Protein AF-A0A9X0CA60-F1 (afdb_monomer_lite)

Secondary structure (DSSP, 8-state):
-HHHHHHHHHHHHHHHHHHHHHHHHHHHHS-HHHHHHHHHHS-TT--EEHHHHHHHTT--HHHHHHHHHHHHHTTSEEEETTTTEEEE-HHHHHT-TTSTT-THHHHHHIIIIIHHHHTTHHHHTSTT--S-HHHHHTT-SS-HHHHHHHTT-HHHHHHHHHHHHHHHHHHHHHHS-GGGGTTSEEEEES-TTTHHHHHHHHH-TT-EEEEEE-HHHHHHHHHHHHSTT-TTGGGTTTS-GGGEEE-TTGGGHHHHHHHHS-S-TT--EEEEE--S--TTHHHHHHHHHS--PPPHHHHHHHHHHTTEEEEEEE--TT-S-EEEEEEEPP-

pLDDT: mean 80.48, std 14.87, range [38.91, 97.0]

Foldseek 3Di:
DVVVVVVVVVVVVVVVVVVVVVVVVVLVPDDLVVQLLCVQQVDQWDWAALVVSCVSSVHDSVVSVVVVVVCVVVVQWDADPVVNTIHGDPNSNCCHCPRQLRQVLVVVCCVPLVVQLLCQVVVCPDPPHPDFSNCRSVVHPDAQVVVCVVVVNVVSVCSNVVSQCRQQLVQVLPFDPCVLCFQHEAEAEPCSACDSQLSNCVSRVRYAYAYEYAPVVLVVRCCLCPPPPHVNVVRCVRHDNVRHHHDNPCVVVLLVLLVVQDDDPSTKDKDFFQLDDPVCPQVSCRSRPNDGGDHPVRVQVVQVVSQKHQPDWTDTPSHRTTIRIIHHHDD

Structure (mmCIF, N/CA/C/O backbone):
data_AF-A0A9X0CA60-F1
#
_entry.id   AF-A0A9X0CA60-F1
#
loop_
_atom_site.group_PDB
_atom_site.id
_atom_site.type_symbol
_atom_site.label_atom_id
_atom_site.label_alt_id
_atom_site.label_comp_id
_atom_site.label_asym_id
_atom_site.label_entity_id
_atom_site.label_seq_id
_atom_site.pdbx_PDB_ins_code
_atom_site.Cartn_x
_atom_site.Cartn_y
_atom_site.Cartn_z
_atom_site.occupancy
_atom_site.B_iso_or_equiv
_atom_site.auth_seq_id
_atom_site.auth_comp_id
_atom_site.auth_asym_id
_atom_site.auth_atom_id
_atom_site.pdbx_PDB_model_num
ATOM 1 N N . MET A 1 1 ? -38.175 -6.531 -44.243 1.00 48.75 1 MET A N 1
ATOM 2 C CA . MET A 1 1 ? -37.362 -7.478 -43.447 1.00 48.75 1 MET A CA 1
ATOM 3 C C . MET A 1 1 ? -35.882 -7.518 -43.866 1.00 48.75 1 MET A C 1
ATOM 5 O O . MET A 1 1 ? -35.042 -7.420 -42.988 1.00 48.75 1 MET A O 1
ATOM 9 N N . MET A 1 2 ? -35.521 -7.542 -45.163 1.00 46.56 2 MET A N 1
ATOM 10 C CA . MET A 1 2 ? -34.101 -7.594 -45.597 1.00 46.56 2 MET A CA 1
ATOM 11 C C . MET A 1 2 ? -33.251 -6.332 -45.319 1.00 46.56 2 MET A C 1
ATOM 13 O O . MET A 1 2 ? -32.065 -6.465 -45.046 1.00 46.56 2 MET A O 1
ATOM 17 N N . LYS A 1 3 ? -33.811 -5.110 -45.337 1.00 44.81 3 LYS A N 1
ATOM 18 C CA . LYS A 1 3 ? -33.020 -3.873 -45.112 1.00 44.81 3 LYS A CA 1
ATOM 19 C C . LYS A 1 3 ? -32.461 -3.727 -43.684 1.00 44.81 3 LYS A C 1
ATOM 21 O O . LYS A 1 3 ? -31.386 -3.163 -43.527 1.00 44.81 3 LYS A O 1
ATOM 26 N N . GLY A 1 4 ? -33.155 -4.253 -42.669 1.00 45.91 4 GLY A N 1
ATOM 27 C CA . GLY A 1 4 ? -32.680 -4.232 -41.276 1.00 45.91 4 GLY A CA 1
ATOM 28 C C . GLY A 1 4 ? -31.491 -5.168 -41.053 1.00 45.91 4 GLY A C 1
ATOM 29 O O . GLY A 1 4 ? -30.512 -4.775 -40.435 1.00 45.91 4 GLY A O 1
ATOM 30 N N . TYR A 1 5 ? -31.524 -6.354 -41.668 1.00 45.91 5 TYR A N 1
ATOM 31 C CA . TYR A 1 5 ? -30.454 -7.353 -41.580 1.00 45.91 5 TYR A CA 1
ATOM 32 C C . TYR A 1 5 ? -29.120 -6.854 -42.160 1.00 45.91 5 TYR A C 1
ATOM 34 O O . TYR A 1 5 ? -28.069 -7.030 -41.550 1.00 45.91 5 TYR A O 1
ATOM 42 N N . PHE A 1 6 ? -29.157 -6.170 -43.310 1.00 45.31 6 PHE A N 1
ATOM 43 C CA . PHE A 1 6 ? -27.955 -5.586 -43.918 1.00 45.31 6 PHE A CA 1
ATOM 44 C C . PHE A 1 6 ? -27.371 -4.429 -43.098 1.00 45.31 6 PHE A C 1
ATOM 46 O O . PHE A 1 6 ? -26.153 -4.260 -43.072 1.00 45.31 6 PHE A O 1
ATOM 53 N N . LEU A 1 7 ? -28.215 -3.650 -42.413 1.00 49.62 7 LEU A N 1
ATOM 54 C CA . LEU A 1 7 ? -27.760 -2.569 -41.540 1.00 49.62 7 LEU A CA 1
ATOM 55 C C . LEU A 1 7 ? -27.061 -3.130 -40.294 1.00 49.62 7 LEU A C 1
ATOM 57 O O . LEU A 1 7 ? -25.986 -2.652 -39.940 1.00 49.62 7 LEU A O 1
ATOM 61 N N . THR A 1 8 ? -27.614 -4.189 -39.694 1.00 56.91 8 THR A N 1
ATOM 62 C CA . THR A 1 8 ? -27.020 -4.886 -38.545 1.00 56.91 8 THR A CA 1
ATOM 63 C C . THR A 1 8 ? -25.677 -5.520 -38.899 1.00 56.91 8 THR A C 1
ATOM 65 O O . THR A 1 8 ? -24.709 -5.286 -38.189 1.00 56.91 8 THR A O 1
ATOM 68 N N . ILE A 1 9 ? -25.561 -6.218 -40.036 1.00 60.69 9 ILE A N 1
ATOM 69 C CA . ILE A 1 9 ? -24.283 -6.810 -40.483 1.00 60.69 9 ILE A CA 1
ATOM 70 C C . ILE A 1 9 ? -23.212 -5.730 -40.684 1.00 60.69 9 ILE A C 1
ATOM 72 O O . ILE A 1 9 ? -22.055 -5.914 -40.306 1.00 60.69 9 ILE A O 1
ATOM 76 N N . ARG A 1 10 ? -23.589 -4.580 -41.255 1.00 64.88 10 ARG A N 1
ATOM 77 C CA . ARG A 1 10 ? -22.657 -3.475 -41.505 1.00 64.88 10 ARG A CA 1
ATOM 78 C C . ARG A 1 10 ? -22.222 -2.781 -40.211 1.00 64.88 10 ARG A C 1
ATOM 80 O O . ARG A 1 10 ? -21.056 -2.418 -40.097 1.00 64.88 10 ARG A O 1
ATOM 87 N N . LEU A 1 11 ? -23.131 -2.639 -39.245 1.00 62.44 11 LEU A N 1
ATOM 88 C CA . LEU A 1 11 ? -22.842 -2.136 -37.897 1.00 62.44 11 LEU A CA 1
ATOM 89 C C . LEU A 1 11 ? -21.925 -3.084 -37.123 1.00 62.44 11 LEU A C 1
ATOM 91 O O . LEU A 1 11 ? -20.956 -2.624 -36.528 1.00 62.44 11 LEU A O 1
ATOM 95 N N . THR A 1 12 ? -22.168 -4.393 -37.183 1.00 60.91 12 THR A N 1
ATOM 96 C CA . THR A 1 12 ? -21.296 -5.396 -36.561 1.00 60.91 12 THR A CA 1
ATOM 97 C C . THR A 1 12 ? -19.905 -5.381 -37.192 1.00 60.91 12 THR A C 1
ATOM 99 O O . THR A 1 12 ? -18.919 -5.334 -36.471 1.00 60.91 12 THR A O 1
ATOM 102 N N . ALA A 1 13 ? -19.805 -5.316 -38.524 1.00 62.03 13 ALA A N 1
ATOM 103 C CA . ALA A 1 13 ? -18.517 -5.240 -39.215 1.00 62.03 13 ALA A CA 1
ATOM 104 C C . ALA A 1 13 ? -17.735 -3.956 -38.882 1.00 62.03 13 ALA A C 1
ATOM 106 O O . ALA A 1 13 ? -16.517 -3.998 -38.720 1.00 62.03 13 ALA A O 1
ATOM 107 N N . LEU A 1 14 ? -18.422 -2.815 -38.763 1.00 70.75 14 LEU A N 1
ATOM 108 C CA . LEU A 1 14 ? -17.810 -1.555 -38.331 1.00 70.75 14 LEU A CA 1
ATOM 109 C C . LEU A 1 14 ? -17.379 -1.609 -36.863 1.00 70.75 14 LEU A C 1
ATOM 111 O O . LEU A 1 14 ? -16.283 -1.163 -36.555 1.00 70.75 14 LEU A O 1
ATOM 115 N N . SER A 1 15 ? -18.191 -2.198 -35.984 1.00 60.59 15 SER A N 1
ATOM 116 C CA . SER A 1 15 ? -17.863 -2.379 -34.567 1.00 60.59 15 SER A CA 1
ATOM 117 C C . SER A 1 15 ? -16.644 -3.282 -34.376 1.00 60.59 15 SER A C 1
ATOM 119 O O . SER A 1 15 ? -15.724 -2.887 -33.668 1.00 60.59 15 SER A O 1
ATOM 121 N N . SER A 1 16 ? -16.577 -4.427 -35.064 1.00 55.53 16 SER A N 1
ATOM 122 C CA . SER A 1 16 ? -15.394 -5.296 -35.049 1.00 55.53 16 SER A CA 1
ATOM 123 C C . SER A 1 16 ? -14.161 -4.562 -35.563 1.00 55.53 16 SER A C 1
ATOM 125 O O . SER A 1 16 ? -13.135 -4.562 -34.900 1.00 55.53 16 SER A O 1
ATOM 127 N N . LYS A 1 17 ? -14.282 -3.827 -36.676 1.00 68.81 17 LYS A N 1
ATOM 128 C CA . LYS A 1 17 ? -13.164 -3.052 -37.224 1.00 68.81 17 LYS A CA 1
ATOM 129 C C . LYS A 1 17 ? -12.708 -1.929 -36.288 1.00 68.81 17 LYS A C 1
ATOM 131 O O . LYS A 1 17 ? -11.519 -1.639 -36.229 1.00 68.81 17 LYS A O 1
ATOM 136 N N . SER A 1 18 ? -13.628 -1.296 -35.561 1.00 64.62 18 SER A N 1
ATOM 137 C CA . SER A 1 18 ? -13.303 -0.303 -34.536 1.00 64.62 18 SER A CA 1
ATOM 138 C C . SER A 1 18 ? -12.592 -0.929 -33.340 1.00 64.62 18 SER A C 1
ATOM 140 O O . SER A 1 18 ? -11.636 -0.336 -32.862 1.00 64.62 18 SER A O 1
ATOM 142 N N . ILE A 1 19 ? -13.004 -2.120 -32.896 1.00 62.34 19 ILE A N 1
ATOM 143 C CA . ILE A 1 19 ? -12.328 -2.876 -31.829 1.00 62.34 19 ILE A CA 1
ATOM 144 C C . ILE A 1 19 ? -10.924 -3.299 -32.279 1.00 62.34 19 ILE A C 1
ATOM 146 O O . ILE A 1 19 ? -9.967 -3.109 -31.536 1.00 62.34 19 ILE A O 1
ATOM 150 N N . ASP A 1 20 ? -10.782 -3.785 -33.513 1.00 59.59 20 ASP A N 1
ATOM 151 C CA . ASP A 1 20 ? -9.491 -4.174 -34.085 1.00 59.59 20 ASP A CA 1
ATOM 152 C C . ASP A 1 20 ? -8.541 -2.974 -34.199 1.00 59.59 20 ASP A C 1
ATOM 154 O O . ASP A 1 20 ? -7.359 -3.086 -33.881 1.00 59.59 20 ASP A O 1
ATOM 158 N N . LEU A 1 21 ? -9.052 -1.805 -34.612 1.00 67.31 21 LEU A N 1
ATOM 159 C CA . LEU A 1 21 ? -8.270 -0.567 -34.645 1.00 67.31 21 LEU A CA 1
ATOM 160 C C . LEU A 1 21 ? -7.914 -0.066 -33.244 1.00 67.31 21 LEU A C 1
ATOM 162 O O . LEU A 1 21 ? -6.805 0.422 -33.060 1.00 67.31 21 LEU A O 1
ATOM 166 N N . LEU A 1 22 ? -8.826 -0.176 -32.275 1.00 63.34 22 LEU A N 1
ATOM 167 C CA . LEU A 1 22 ? -8.566 0.230 -30.895 1.00 63.34 22 LEU A CA 1
ATOM 168 C C . LEU A 1 22 ? -7.452 -0.632 -30.288 1.00 63.34 22 LEU A C 1
ATOM 170 O O . LEU A 1 22 ? -6.493 -0.090 -29.759 1.00 63.34 22 LEU A O 1
ATOM 174 N N . ASN A 1 23 ? -7.529 -1.951 -30.480 1.00 52.12 23 ASN A N 1
ATOM 175 C CA . ASN A 1 23 ? -6.517 -2.918 -30.053 1.00 52.12 23 ASN A CA 1
ATOM 176 C C . ASN A 1 23 ? -5.176 -2.693 -30.783 1.00 52.12 23 ASN A C 1
ATOM 178 O O . ASN A 1 23 ? -4.106 -2.767 -30.188 1.00 52.12 23 ASN A O 1
ATOM 182 N N . ALA A 1 24 ? -5.207 -2.346 -32.075 1.00 55.56 24 ALA A N 1
ATOM 183 C CA . ALA A 1 24 ? -3.998 -1.994 -32.818 1.00 55.56 24 ALA A CA 1
ATOM 184 C C . ALA A 1 24 ? -3.350 -0.694 -32.312 1.00 55.56 24 ALA A C 1
ATOM 186 O O . ALA A 1 24 ? -2.127 -0.612 -32.251 1.00 55.56 24 ALA A O 1
ATOM 187 N N . ILE A 1 25 ? -4.148 0.314 -31.947 1.00 68.06 25 ILE A N 1
ATOM 188 C CA . ILE A 1 25 ? -3.658 1.571 -31.368 1.00 68.06 25 ILE A CA 1
ATOM 189 C C . ILE A 1 25 ? -3.110 1.333 -29.958 1.00 68.06 25 ILE A C 1
ATOM 191 O O . ILE A 1 25 ? -2.044 1.844 -29.643 1.00 68.06 25 ILE A O 1
ATOM 195 N N . GLU A 1 26 ? -3.784 0.524 -29.145 1.00 59.31 26 GLU A N 1
ATOM 196 C CA . GLU A 1 26 ? -3.326 0.114 -27.815 1.00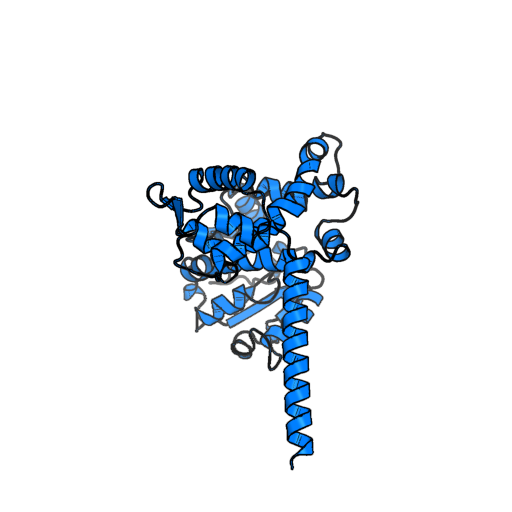 59.31 26 GLU A CA 1
ATOM 197 C C . GLU A 1 26 ? -1.942 -0.543 -27.895 1.00 59.31 26 GLU A C 1
ATOM 199 O O . GLU A 1 26 ? -1.003 -0.046 -27.283 1.00 59.31 26 GLU A O 1
ATOM 204 N N . LYS A 1 27 ? -1.760 -1.517 -28.796 1.00 51.59 27 LYS A N 1
ATOM 205 C CA . LYS A 1 27 ? -0.463 -2.168 -29.067 1.00 51.59 27 LYS A CA 1
ATOM 206 C C . LYS A 1 27 ? 0.617 -1.242 -29.627 1.00 51.59 27 LYS A C 1
ATOM 208 O O . LYS A 1 27 ? 1.801 -1.509 -29.454 1.00 51.59 27 LYS A O 1
ATOM 213 N N . LEU A 1 28 ? 0.238 -0.185 -30.348 1.00 54.81 28 LEU A N 1
ATOM 214 C CA . LEU A 1 28 ? 1.182 0.809 -30.880 1.00 54.81 28 LEU A CA 1
ATOM 215 C C . LEU A 1 28 ? 1.619 1.827 -29.822 1.00 54.81 28 LEU A C 1
ATOM 217 O O . LEU A 1 28 ? 2.699 2.404 -29.939 1.00 54.81 28 LEU A O 1
ATOM 221 N N . LEU A 1 29 ? 0.764 2.079 -28.834 1.00 52.84 29 LEU A N 1
ATOM 222 C CA . LEU A 1 29 ? 1.017 2.998 -27.726 1.00 52.84 29 LEU A CA 1
ATOM 223 C C . LEU A 1 29 ? 1.634 2.290 -26.517 1.00 52.84 29 LEU A C 1
ATOM 225 O O . LEU A 1 29 ? 2.171 2.955 -25.631 1.00 52.84 29 LEU A O 1
AT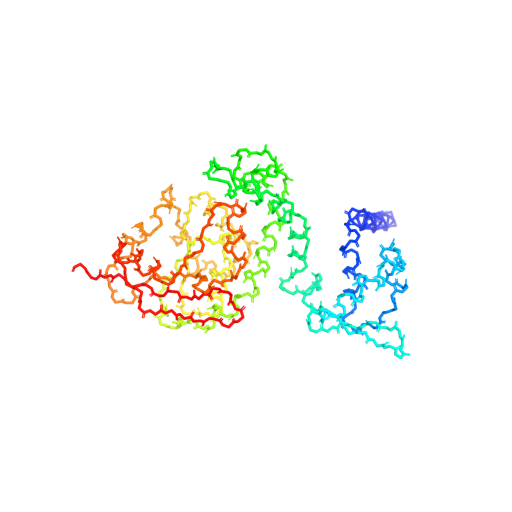OM 229 N N . GLU A 1 30 ? 1.577 0.962 -26.492 1.00 50.34 30 GLU A N 1
ATOM 230 C CA . GLU A 1 30 ? 2.148 0.138 -25.446 1.00 50.34 30 GLU A CA 1
ATOM 231 C C . GLU A 1 30 ? 3.687 0.139 -25.522 1.00 50.34 30 GLU A C 1
ATOM 233 O O . GLU A 1 30 ? 4.281 -0.193 -26.554 1.00 50.34 30 GLU A O 1
ATOM 238 N N . PRO A 1 31 ? 4.380 0.535 -24.442 1.00 50.78 31 PRO A N 1
ATOM 239 C CA . PRO A 1 31 ? 5.829 0.461 -24.372 1.00 50.78 31 PRO A CA 1
ATOM 240 C C . PRO A 1 31 ? 6.339 -0.953 -24.677 1.00 50.78 31 PRO A C 1
ATOM 242 O O . PRO A 1 31 ? 5.836 -1.931 -24.130 1.00 50.78 31 PRO A O 1
ATOM 245 N N . GLY A 1 32 ? 7.398 -1.081 -25.484 1.00 42.12 32 GLY A N 1
ATOM 246 C CA . GLY A 1 32 ? 7.927 -2.387 -25.907 1.00 42.12 32 GLY A CA 1
ATOM 247 C C . GLY A 1 32 ? 8.293 -3.344 -24.760 1.00 42.12 32 GLY A C 1
ATOM 248 O O . GLY A 1 32 ? 8.295 -4.557 -24.957 1.00 42.12 32 GLY A O 1
ATOM 249 N N . GLN A 1 33 ? 8.557 -2.832 -23.551 1.00 47.50 33 GLN A N 1
ATOM 250 C CA . GLN A 1 33 ? 8.735 -3.654 -22.349 1.00 47.50 33 GLN A CA 1
ATOM 251 C C . GLN A 1 33 ? 7.456 -4.370 -21.865 1.00 47.50 33 GLN A C 1
ATOM 253 O O . GLN A 1 33 ? 7.572 -5.459 -21.309 1.00 47.50 33 GLN A O 1
ATOM 258 N N . LEU A 1 34 ? 6.266 -3.804 -22.094 1.00 43.12 34 LEU A N 1
ATOM 259 C CA . LEU A 1 34 ? 4.971 -4.406 -21.747 1.00 43.12 34 LEU A CA 1
ATOM 260 C C . LEU A 1 34 ? 4.543 -5.442 -22.796 1.00 43.12 34 LEU A C 1
ATOM 262 O O . LEU A 1 34 ? 4.120 -6.528 -22.429 1.00 43.12 34 LEU A O 1
ATOM 266 N N . ILE A 1 35 ? 4.850 -5.209 -24.076 1.00 51.03 35 ILE A N 1
ATOM 267 C CA . ILE A 1 35 ? 4.704 -6.204 -25.157 1.00 51.03 35 ILE A CA 1
ATOM 268 C C . ILE A 1 35 ? 5.589 -7.447 -24.911 1.00 51.03 35 ILE A C 1
ATOM 270 O O . ILE A 1 35 ? 5.218 -8.585 -25.211 1.00 51.03 35 ILE A O 1
ATOM 274 N N . LEU A 1 36 ? 6.791 -7.241 -24.360 1.00 48.06 36 LEU A N 1
ATOM 275 C CA . LEU A 1 36 ? 7.708 -8.313 -23.957 1.00 48.06 36 LEU A CA 1
ATOM 276 C C . LEU A 1 36 ? 7.180 -9.130 -22.783 1.00 48.06 36 LEU A C 1
ATOM 278 O O . LEU A 1 36 ? 7.478 -10.322 -22.702 1.00 48.06 36 LEU A O 1
ATOM 282 N N . ALA A 1 37 ? 6.419 -8.482 -21.902 1.00 47.50 37 ALA A N 1
ATOM 283 C CA . ALA A 1 37 ? 5.612 -9.161 -20.918 1.00 47.50 37 ALA A CA 1
ATOM 284 C C . ALA A 1 37 ? 4.525 -9.928 -21.688 1.00 47.50 37 ALA A C 1
ATOM 286 O O . ALA A 1 37 ? 4.678 -11.127 -21.854 1.00 47.50 37 ALA A O 1
ATOM 287 N N . ASP A 1 38 ? 3.544 -9.291 -22.318 1.00 48.16 38 ASP A N 1
ATOM 288 C CA . ASP A 1 38 ? 2.381 -9.950 -22.933 1.00 48.16 38 ASP A CA 1
ATOM 289 C C . ASP A 1 38 ? 2.686 -11.147 -23.853 1.00 48.16 38 ASP A C 1
ATOM 291 O O . ASP A 1 38 ? 2.049 -12.193 -23.736 1.00 48.16 38 ASP A O 1
ATOM 295 N N . HIS A 1 39 ? 3.724 -11.102 -24.695 1.00 50.03 39 HIS A N 1
ATOM 296 C CA . HIS A 1 39 ? 4.105 -12.265 -25.518 1.00 50.03 39 HIS A CA 1
ATOM 297 C C . HIS A 1 39 ? 4.661 -13.465 -24.743 1.00 50.03 39 HIS A C 1
ATOM 299 O O . HIS A 1 39 ? 4.650 -14.594 -25.238 1.00 50.03 39 HIS A O 1
ATOM 305 N N . PHE A 1 40 ? 5.145 -13.227 -23.537 1.00 44.69 40 PHE A N 1
ATOM 306 C CA . PHE A 1 40 ? 5.504 -14.230 -22.546 1.00 44.69 40 PHE A CA 1
ATOM 307 C C . PHE A 1 40 ? 4.298 -14.643 -21.676 1.00 44.69 40 PHE A C 1
ATOM 309 O O . PHE A 1 40 ? 4.296 -15.740 -21.108 1.00 44.69 40 PHE A O 1
ATOM 316 N N . LEU A 1 41 ? 3.293 -13.766 -21.553 1.00 47.38 41 LEU A N 1
ATOM 317 C CA . LEU A 1 41 ? 2.182 -13.873 -20.602 1.00 47.38 41 LEU A CA 1
ATOM 318 C C . LEU A 1 41 ? 0.903 -14.486 -21.201 1.00 47.38 41 LEU A C 1
ATOM 320 O O . LEU A 1 41 ? 0.142 -15.108 -20.470 1.00 47.38 41 LEU A O 1
ATOM 324 N N . ASP A 1 42 ? 0.699 -14.426 -22.519 1.00 40.62 42 ASP A N 1
ATOM 325 C CA . ASP A 1 42 ? -0.563 -14.829 -23.172 1.00 40.62 42 ASP A CA 1
ATOM 326 C C . ASP A 1 42 ? -0.800 -16.358 -23.224 1.00 40.62 42 ASP A C 1
ATOM 328 O O . ASP A 1 42 ? -1.826 -16.840 -23.707 1.00 40.62 42 ASP A O 1
ATOM 332 N N . LYS A 1 43 ? 0.148 -17.177 -22.734 1.00 43.56 43 LYS A N 1
ATOM 333 C CA . LYS A 1 43 ? -0.061 -18.626 -22.566 1.00 43.56 43 LYS A CA 1
ATOM 334 C C . LYS A 1 43 ? 0.595 -19.155 -21.286 1.00 43.56 43 LYS A C 1
ATOM 336 O O . LYS A 1 43 ? 1.821 -19.278 -21.256 1.00 43.56 43 LYS A O 1
ATOM 341 N N . PRO A 1 44 ? -0.183 -19.623 -20.289 1.00 39.53 44 PRO A N 1
ATOM 342 C CA . PRO A 1 44 ? 0.325 -20.025 -18.969 1.00 39.53 44 PRO A CA 1
ATOM 343 C C . PRO A 1 44 ? 1.237 -21.271 -18.970 1.00 39.53 44 PRO A C 1
ATOM 345 O O . PRO A 1 44 ? 1.705 -21.700 -17.921 1.00 39.53 44 PRO A O 1
ATOM 348 N N . THR A 1 45 ? 1.515 -21.870 -20.132 1.00 38.91 45 THR A N 1
ATOM 349 C CA . THR A 1 45 ? 2.286 -23.120 -20.274 1.00 38.91 45 THR A CA 1
ATOM 350 C C . THR A 1 45 ? 3.253 -23.151 -21.459 1.00 38.91 45 THR A C 1
ATOM 352 O O . THR A 1 45 ? 3.866 -24.189 -21.714 1.00 38.91 45 THR A O 1
ATOM 355 N N . CYS A 1 46 ? 3.415 -22.071 -22.228 1.00 42.31 46 CYS A N 1
ATOM 356 C CA . CYS A 1 46 ? 4.159 -22.188 -23.483 1.00 42.31 46 CYS A CA 1
ATOM 357 C C . CYS A 1 46 ? 5.671 -22.025 -23.311 1.00 42.31 46 CYS A C 1
ATOM 359 O O . CYS A 1 46 ? 6.172 -21.065 -22.736 1.00 42.31 46 CYS A O 1
ATOM 361 N N . ALA A 1 47 ? 6.398 -22.996 -23.857 1.00 47.16 47 ALA A N 1
ATOM 362 C CA . ALA A 1 47 ? 7.826 -22.912 -24.079 1.00 47.16 47 ALA A CA 1
ATOM 363 C C . ALA A 1 47 ? 8.085 -21.999 -25.297 1.00 47.16 47 ALA A C 1
ATOM 365 O O . ALA A 1 47 ? 7.587 -22.280 -26.390 1.00 47.16 47 ALA A O 1
ATOM 366 N N . PHE A 1 48 ? 8.845 -20.913 -25.142 1.00 58.97 48 PHE A N 1
ATOM 367 C CA . PHE A 1 48 ? 9.102 -19.948 -26.223 1.00 58.97 48 PHE A CA 1
ATOM 368 C C . PHE A 1 48 ? 10.583 -19.851 -26.577 1.00 58.97 48 PHE A C 1
ATOM 370 O O . PHE A 1 48 ? 11.444 -19.847 -25.705 1.00 58.97 48 PHE A O 1
ATOM 377 N N . VAL A 1 49 ? 10.890 -19.727 -27.868 1.00 57.03 49 VAL A N 1
ATOM 378 C CA . VAL A 1 49 ? 12.258 -19.495 -28.356 1.00 57.03 49 VAL A CA 1
ATOM 379 C C . VAL A 1 49 ? 12.533 -17.991 -28.357 1.00 57.03 49 VAL A C 1
ATOM 381 O O . VAL A 1 49 ? 11.714 -17.226 -28.867 1.00 57.03 49 VAL A O 1
ATOM 384 N N . SER A 1 50 ? 13.696 -17.559 -27.861 1.00 60.31 50 SER A N 1
ATOM 385 C CA . SER A 1 50 ? 14.082 -16.136 -27.769 1.00 60.31 50 SER A CA 1
ATOM 386 C C . SER A 1 50 ? 13.924 -15.357 -29.083 1.00 60.31 50 SER A C 1
ATOM 388 O O . SER A 1 50 ? 13.556 -14.187 -29.063 1.00 60.31 50 SER A O 1
ATOM 390 N N . ARG A 1 51 ? 14.134 -16.012 -30.233 1.00 62.50 51 ARG A N 1
ATOM 391 C CA . ARG A 1 51 ? 13.911 -15.430 -31.566 1.00 62.50 51 ARG A CA 1
ATOM 392 C C . ARG A 1 51 ? 12.436 -15.102 -31.835 1.00 62.50 51 ARG A C 1
ATOM 394 O O . ARG A 1 51 ? 12.154 -14.018 -32.322 1.00 62.50 51 ARG A O 1
ATOM 401 N N . ARG A 1 52 ? 11.504 -15.992 -31.471 1.00 69.56 52 ARG A N 1
ATOM 402 C CA . ARG A 1 52 ? 10.057 -15.748 -31.633 1.00 69.56 52 ARG A CA 1
ATOM 403 C C . ARG A 1 52 ? 9.578 -14.620 -30.726 1.00 69.56 52 ARG A C 1
ATOM 405 O O . ARG A 1 52 ? 8.738 -13.832 -31.134 1.00 69.56 52 ARG A O 1
ATOM 412 N N . LEU A 1 53 ? 10.140 -14.528 -29.521 1.00 72.31 53 LEU A N 1
ATOM 413 C CA . LEU A 1 53 ? 9.866 -13.426 -28.601 1.00 72.31 53 LEU A CA 1
ATOM 414 C C . LEU A 1 53 ? 10.405 -12.098 -29.147 1.00 72.31 53 LEU A C 1
ATOM 416 O O . LEU A 1 53 ? 9.719 -11.087 -29.060 1.00 72.31 53 LEU A O 1
ATOM 420 N N . ALA A 1 54 ? 11.598 -12.100 -29.748 1.00 77.25 54 ALA A N 1
ATOM 421 C CA . ALA A 1 54 ? 12.176 -10.921 -30.390 1.00 77.25 54 ALA A CA 1
ATOM 422 C C . ALA A 1 54 ? 11.323 -10.431 -31.569 1.00 77.25 54 ALA A C 1
ATOM 424 O O . ALA A 1 54 ? 11.033 -9.246 -31.658 1.00 77.25 54 ALA A O 1
ATOM 425 N N . GLU A 1 55 ? 10.877 -11.346 -32.433 1.00 78.62 55 GLU A N 1
ATOM 426 C CA . GLU A 1 55 ? 9.968 -11.035 -33.542 1.00 78.62 55 GLU A CA 1
ATOM 427 C C . GLU A 1 55 ? 8.636 -10.470 -33.042 1.00 78.62 55 GLU A C 1
ATOM 429 O O . GLU A 1 55 ? 8.193 -9.434 -33.526 1.00 78.62 55 GLU A O 1
ATOM 434 N N . ALA A 1 56 ? 8.027 -11.118 -32.047 1.00 75.62 56 ALA A N 1
ATOM 435 C CA . ALA A 1 56 ? 6.739 -10.705 -31.507 1.00 75.62 56 ALA A CA 1
ATOM 436 C C . ALA A 1 56 ? 6.814 -9.330 -30.815 1.00 75.62 56 ALA A C 1
ATOM 438 O O . ALA A 1 56 ? 5.971 -8.473 -31.045 1.00 75.62 56 ALA A O 1
ATOM 439 N N . SER A 1 57 ? 7.879 -9.079 -30.049 1.00 76.69 57 SER A N 1
ATOM 440 C CA . SER A 1 57 ? 8.098 -7.800 -29.355 1.00 76.69 57 SER A CA 1
ATOM 441 C C . SER A 1 57 ? 8.756 -6.704 -30.200 1.00 76.69 57 SER A C 1
ATOM 443 O O . SER A 1 57 ? 9.017 -5.616 -29.690 1.00 76.69 57 SER A O 1
ATOM 445 N N . GLY A 1 58 ? 9.096 -6.978 -31.464 1.00 82.25 58 GLY A N 1
ATOM 446 C CA . GLY A 1 58 ? 9.893 -6.066 -32.294 1.00 82.25 58 GLY A CA 1
ATOM 447 C C . GLY A 1 58 ? 11.301 -5.784 -31.743 1.00 82.25 58 GLY A C 1
ATOM 448 O O . GLY A 1 58 ? 11.954 -4.825 -32.157 1.00 82.25 58 GLY A O 1
ATOM 449 N N . ALA A 1 59 ? 11.785 -6.591 -30.798 1.00 82.44 59 ALA A N 1
ATOM 450 C CA . ALA A 1 59 ? 13.074 -6.406 -30.154 1.00 82.44 59 ALA A CA 1
ATOM 451 C C . ALA A 1 59 ? 14.227 -6.957 -31.006 1.00 82.44 59 ALA A C 1
ATOM 453 O O . ALA A 1 59 ? 14.103 -7.924 -31.757 1.00 82.44 59 ALA A O 1
ATOM 454 N N . TRP A 1 60 ? 15.422 -6.396 -30.823 1.00 84.56 60 TRP A N 1
ATOM 455 C CA . TRP A 1 60 ? 16.630 -6.960 -31.422 1.00 84.56 60 TRP A CA 1
ATOM 456 C C . TRP A 1 60 ? 16.986 -8.281 -30.732 1.00 84.56 60 TRP A C 1
ATOM 458 O O . TRP A 1 60 ? 17.420 -8.274 -29.579 1.00 84.56 60 TRP A O 1
ATOM 468 N N . GLY A 1 61 ? 16.891 -9.398 -31.462 1.00 83.75 61 GLY A N 1
ATOM 469 C CA . GLY A 1 61 ? 17.141 -10.756 -30.955 1.00 83.75 61 GLY A CA 1
ATOM 470 C C . GLY A 1 61 ? 18.386 -10.910 -30.075 1.00 83.75 61 GLY A C 1
ATOM 471 O O . GLY A 1 61 ? 18.270 -11.349 -28.933 1.00 83.75 61 GLY A O 1
ATOM 472 N N . ASP A 1 62 ? 19.564 -10.488 -30.542 1.00 85.81 62 ASP A N 1
ATOM 473 C CA . ASP A 1 62 ? 20.812 -10.603 -29.767 1.00 85.81 62 ASP A CA 1
ATOM 474 C C . ASP A 1 62 ? 20.826 -9.758 -28.488 1.00 85.81 62 ASP A C 1
ATOM 476 O O . ASP A 1 62 ? 21.429 -10.147 -27.485 1.00 85.81 62 ASP A O 1
ATOM 480 N N . ARG A 1 63 ? 20.182 -8.583 -28.499 1.00 86.44 63 ARG A N 1
ATOM 481 C CA . ARG A 1 63 ? 20.085 -7.726 -27.307 1.00 86.44 63 ARG A CA 1
ATOM 482 C C . ARG A 1 63 ? 19.080 -8.304 -26.321 1.00 86.44 63 ARG A C 1
ATOM 484 O O . ARG A 1 63 ? 19.386 -8.387 -25.134 1.00 86.44 63 ARG A O 1
ATOM 491 N N . LEU A 1 64 ? 17.940 -8.777 -26.820 1.00 82.62 64 LEU A N 1
ATOM 492 C CA . LEU A 1 64 ? 16.940 -9.452 -26.007 1.00 82.62 64 LEU A CA 1
ATOM 493 C C . LEU A 1 64 ? 17.522 -10.709 -25.355 1.00 82.62 64 LEU A C 1
ATOM 495 O O . LEU A 1 64 ? 17.346 -10.910 -24.160 1.00 82.62 64 LEU A O 1
ATOM 499 N N . ALA A 1 65 ? 18.300 -11.511 -26.084 1.00 82.94 65 ALA A N 1
ATOM 500 C CA . ALA A 1 65 ? 18.958 -12.693 -25.530 1.00 82.94 65 ALA A CA 1
ATOM 501 C C . ALA A 1 65 ? 19.863 -12.364 -24.325 1.00 82.94 65 ALA A C 1
ATOM 503 O O . ALA A 1 65 ? 19.916 -13.135 -23.365 1.00 82.94 65 ALA A O 1
ATOM 504 N N . LYS A 1 66 ? 20.541 -11.207 -24.330 1.00 84.88 66 LYS A N 1
ATOM 505 C CA . LYS A 1 66 ? 21.352 -10.746 -23.189 1.00 84.88 66 LYS A CA 1
ATOM 506 C C . LYS A 1 66 ? 20.487 -10.389 -21.980 1.00 84.88 66 LYS A C 1
ATOM 508 O O . LYS A 1 66 ? 20.815 -10.810 -20.875 1.00 84.88 66 LYS A O 1
ATOM 513 N N . VAL A 1 67 ? 19.384 -9.667 -22.190 1.00 85.56 67 VAL A N 1
ATOM 514 C CA . VAL A 1 67 ? 18.419 -9.331 -21.125 1.00 85.56 67 VAL A CA 1
ATOM 515 C C . VAL A 1 67 ? 17.821 -10.606 -20.532 1.00 85.56 67 VAL A C 1
ATOM 517 O O . VAL A 1 67 ? 17.866 -10.817 -19.324 1.00 85.56 67 VAL A O 1
ATOM 520 N N . MET A 1 68 ? 17.364 -11.509 -21.396 1.00 84.94 68 MET A N 1
ATOM 521 C CA . MET A 1 68 ? 16.824 -12.814 -21.032 1.00 84.94 68 MET A CA 1
ATOM 522 C C . MET A 1 68 ? 17.804 -13.626 -20.184 1.00 84.94 68 MET A C 1
ATOM 524 O O . MET A 1 68 ? 17.418 -14.184 -19.164 1.00 84.94 68 MET A O 1
ATOM 528 N N . LYS A 1 69 ? 19.092 -13.641 -20.536 1.00 85.56 69 LYS A N 1
ATOM 529 C CA . LYS A 1 69 ? 20.115 -14.331 -19.740 1.00 85.56 69 LYS A CA 1
ATOM 530 C C . LYS A 1 69 ? 20.231 -13.771 -18.318 1.00 85.56 69 LYS A C 1
ATOM 532 O O . LYS A 1 69 ? 20.408 -14.535 -17.373 1.00 85.56 69 LYS A O 1
ATOM 537 N N . VAL A 1 70 ? 20.115 -12.453 -18.146 1.00 87.06 70 VAL A N 1
ATOM 538 C CA . VAL A 1 70 ? 20.113 -11.827 -16.813 1.00 87.06 70 VAL A CA 1
ATOM 539 C C . VAL A 1 70 ? 18.857 -12.215 -16.038 1.00 87.06 70 VAL A C 1
ATOM 541 O O . VAL A 1 70 ? 18.965 -12.626 -14.887 1.00 87.06 70 VAL A O 1
ATOM 544 N N . LEU A 1 71 ? 17.682 -12.141 -16.660 1.00 86.25 71 LEU A N 1
ATOM 545 C CA . LEU A 1 71 ? 16.413 -12.520 -16.031 1.00 86.25 71 LEU A CA 1
ATOM 546 C C . LEU A 1 71 ? 16.400 -14.000 -15.611 1.00 86.25 71 LEU A C 1
ATOM 548 O O . LEU A 1 71 ? 16.008 -14.317 -14.490 1.00 86.25 71 LEU A O 1
ATOM 552 N N . GLN A 1 72 ? 16.920 -14.893 -16.455 1.00 85.81 72 GLN A N 1
ATOM 553 C CA . GLN A 1 72 ? 17.123 -16.304 -16.123 1.00 85.81 72 GLN A CA 1
ATOM 554 C C . GLN A 1 72 ? 18.024 -16.467 -14.891 1.00 85.81 72 GLN A C 1
ATOM 556 O O . GLN A 1 72 ? 17.672 -17.190 -13.962 1.00 85.81 72 GLN A O 1
ATOM 561 N N . ASN A 1 73 ? 19.175 -15.788 -14.861 1.00 87.38 73 ASN A N 1
ATOM 562 C CA . ASN A 1 73 ? 20.114 -15.868 -13.739 1.00 87.38 73 ASN A CA 1
ATOM 563 C C . ASN A 1 73 ? 19.523 -15.333 -12.424 1.00 87.38 73 ASN A C 1
ATOM 565 O O . ASN A 1 73 ? 19.983 -15.719 -11.354 1.00 87.38 73 ASN A O 1
ATOM 569 N N . ASN A 1 74 ? 18.505 -14.473 -12.502 1.00 85.31 74 ASN A N 1
ATOM 570 C CA . ASN A 1 74 ? 17.752 -13.971 -11.352 1.00 85.31 74 ASN A CA 1
ATOM 571 C C . ASN A 1 74 ? 16.495 -14.808 -11.044 1.00 85.31 74 ASN A C 1
ATOM 573 O O . ASN A 1 74 ? 15.663 -14.396 -10.243 1.00 85.31 74 ASN A O 1
ATOM 577 N N . GLY A 1 75 ? 16.335 -15.978 -11.674 1.00 87.75 75 GLY A N 1
ATOM 578 C CA . GLY A 1 75 ? 15.231 -16.898 -11.396 1.00 87.75 75 GLY A CA 1
ATOM 579 C C . GLY A 1 75 ? 13.865 -16.407 -11.877 1.00 87.75 75 GLY A C 1
ATOM 580 O O . GLY A 1 75 ? 12.844 -16.900 -11.399 1.00 87.75 75 GLY A O 1
ATOM 581 N N . ILE A 1 76 ? 13.823 -15.458 -12.817 1.00 87.06 76 ILE A N 1
ATOM 582 C CA . ILE A 1 76 ? 12.567 -14.884 -13.317 1.00 87.06 76 ILE A CA 1
ATOM 583 C C . ILE A 1 76 ? 11.826 -15.859 -14.231 1.00 87.06 76 ILE A C 1
ATOM 585 O O . ILE A 1 76 ? 10.610 -15.865 -14.211 1.00 87.06 76 ILE A O 1
ATOM 589 N N . PHE A 1 77 ? 12.518 -16.717 -14.983 1.00 86.94 77 PHE A N 1
ATOM 590 C CA . PHE A 1 77 ? 11.925 -17.814 -15.761 1.00 86.94 77 PHE A CA 1
ATOM 591 C C . PHE A 1 77 ? 12.916 -18.978 -15.879 1.00 86.94 77 PHE A C 1
ATOM 593 O O . PHE A 1 77 ? 14.090 -18.853 -15.522 1.00 86.94 77 PHE A O 1
ATOM 600 N N . THR A 1 78 ? 12.466 -20.107 -16.427 1.00 86.25 78 THR A N 1
ATOM 601 C CA . THR A 1 78 ? 13.316 -21.284 -16.654 1.00 86.25 78 THR A CA 1
ATOM 602 C C . THR A 1 78 ? 13.715 -21.385 -18.121 1.00 86.25 78 THR A C 1
ATOM 604 O O . THR A 1 78 ? 12.855 -21.418 -18.992 1.00 86.25 78 THR A O 1
ATOM 607 N N . PHE A 1 79 ? 15.015 -21.457 -18.411 1.00 85.06 79 PHE A N 1
ATOM 608 C CA . PHE A 1 79 ? 15.527 -21.737 -19.755 1.00 85.06 79 PHE A CA 1
ATOM 609 C C . PHE A 1 79 ? 15.909 -23.214 -19.885 1.00 85.06 79 PHE A C 1
ATOM 611 O O . PHE A 1 79 ? 16.596 -23.751 -19.017 1.00 85.06 79 PHE A O 1
ATOM 618 N N . HIS A 1 80 ? 15.506 -23.840 -20.989 1.00 85.50 80 HIS A N 1
ATOM 619 C CA . HIS A 1 80 ? 15.769 -25.235 -21.343 1.00 85.50 80 HIS A CA 1
ATOM 620 C C . HIS A 1 80 ? 16.797 -25.291 -22.480 1.00 85.50 80 HIS A C 1
ATOM 622 O O . HIS A 1 80 ? 16.436 -25.092 -23.645 1.00 85.50 80 HIS A O 1
ATOM 628 N N . PRO A 1 81 ? 18.083 -25.571 -22.186 1.00 79.00 81 PRO A N 1
ATOM 629 C CA . PRO A 1 81 ? 19.154 -25.489 -23.181 1.00 79.00 81 PRO A CA 1
ATOM 630 C C . PRO A 1 81 ? 18.995 -26.475 -24.340 1.00 79.00 81 PRO A C 1
ATOM 632 O O . PRO A 1 81 ? 19.333 -26.145 -25.471 1.00 79.00 81 PRO A O 1
ATOM 635 N N . SER A 1 82 ? 18.453 -27.667 -24.070 1.00 82.88 82 SER A N 1
ATOM 636 C CA . SER A 1 82 ? 18.261 -28.733 -25.064 1.00 82.88 82 SER A CA 1
ATOM 637 C C . SER A 1 82 ? 17.257 -28.369 -26.159 1.00 82.88 82 SER A C 1
ATOM 639 O O . SER A 1 82 ? 17.339 -28.897 -27.263 1.00 82.88 82 SER A O 1
ATOM 641 N N . GLN A 1 83 ? 16.320 -27.470 -25.857 1.00 77.50 83 GLN A N 1
ATOM 642 C CA . GLN A 1 83 ? 15.243 -27.055 -26.758 1.00 77.50 83 GLN A CA 1
ATOM 643 C C . GLN A 1 83 ? 15.360 -25.582 -27.173 1.00 77.50 83 GLN A C 1
ATOM 645 O O . GLN A 1 83 ? 14.597 -25.122 -28.017 1.00 77.50 83 GLN A O 1
ATOM 650 N N . ALA A 1 84 ? 16.318 -24.843 -26.599 1.00 75.50 84 ALA A N 1
ATOM 651 C CA . ALA A 1 84 ? 16.454 -23.394 -26.740 1.00 75.50 84 ALA A CA 1
ATOM 652 C C . ALA A 1 84 ? 15.148 -22.632 -26.430 1.00 75.50 84 ALA A C 1
ATOM 654 O O . ALA A 1 84 ? 14.839 -21.617 -27.060 1.00 75.50 84 ALA A O 1
ATOM 655 N N . THR A 1 85 ? 14.386 -23.121 -25.447 1.00 79.81 85 THR A N 1
ATOM 656 C CA . THR A 1 85 ? 13.091 -22.560 -25.050 1.00 79.81 85 THR A CA 1
ATOM 657 C C . THR A 1 85 ? 13.085 -22.062 -23.611 1.00 79.81 85 THR A C 1
ATOM 659 O O . THR A 1 85 ? 13.724 -22.648 -22.743 1.00 79.81 85 THR A O 1
ATOM 662 N N . CYS A 1 86 ? 12.304 -21.024 -23.332 1.00 80.44 86 CYS A N 1
ATOM 663 C CA . CYS A 1 86 ? 12.003 -20.533 -21.991 1.00 80.44 86 CYS A CA 1
ATOM 664 C C . CYS A 1 86 ? 10.596 -20.960 -21.569 1.00 80.44 86 CYS A C 1
ATOM 666 O O . CYS A 1 86 ? 9.698 -20.931 -22.402 1.00 80.44 86 CYS A O 1
ATOM 668 N N . THR A 1 87 ? 10.388 -21.293 -20.298 1.00 83.56 87 THR A N 1
ATOM 669 C CA . THR A 1 87 ? 9.069 -21.549 -19.700 1.00 83.56 87 THR A CA 1
ATOM 670 C C . THR A 1 87 ? 8.852 -20.678 -18.470 1.00 83.56 87 THR A C 1
ATOM 672 O O . THR A 1 87 ? 9.792 -20.421 -17.710 1.00 83.56 87 THR A O 1
ATOM 675 N N . ASN A 1 88 ? 7.599 -20.297 -18.237 1.00 83.88 88 ASN A N 1
ATOM 676 C CA . ASN A 1 88 ? 7.186 -19.550 -17.051 1.00 83.88 88 ASN A CA 1
ATOM 677 C C . ASN A 1 88 ? 7.429 -20.397 -15.794 1.00 83.88 88 ASN A C 1
ATOM 679 O O . ASN A 1 88 ? 7.178 -21.602 -15.785 1.00 83.88 88 ASN A O 1
ATOM 683 N N . ASN A 1 89 ? 7.939 -19.769 -14.737 1.00 85.25 89 ASN A N 1
ATOM 684 C CA . ASN A 1 89 ? 8.029 -20.357 -13.402 1.00 85.25 89 ASN A CA 1
ATOM 685 C C . ASN A 1 89 ? 7.128 -19.566 -12.432 1.00 85.25 89 ASN A C 1
ATOM 687 O O . ASN A 1 89 ? 6.390 -18.673 -12.858 1.00 85.25 89 ASN A O 1
ATOM 691 N N . TYR A 1 90 ? 7.169 -19.879 -11.133 1.00 87.75 90 TYR A N 1
ATOM 692 C CA . TYR A 1 90 ? 6.316 -19.200 -10.150 1.00 87.75 90 TYR A CA 1
ATOM 693 C C . TYR A 1 90 ? 6.579 -17.683 -10.091 1.00 87.75 90 TYR A C 1
ATOM 695 O O . TYR A 1 90 ? 5.629 -16.914 -10.007 1.00 87.75 90 TYR A O 1
ATOM 703 N N . THR A 1 91 ? 7.839 -17.245 -10.203 1.00 86.81 91 THR A N 1
ATOM 704 C CA . THR A 1 91 ? 8.210 -15.822 -10.213 1.00 86.81 91 THR A CA 1
ATOM 705 C C . THR A 1 91 ? 7.671 -15.129 -11.457 1.00 86.81 91 THR A C 1
ATOM 707 O O . THR A 1 91 ? 7.089 -14.054 -11.356 1.00 86.81 91 THR A O 1
ATOM 710 N N . PHE A 1 92 ? 7.813 -15.762 -12.624 1.00 86.00 92 PHE A N 1
ATOM 711 C CA . PHE A 1 92 ? 7.287 -15.224 -13.874 1.00 86.00 92 PHE A CA 1
ATOM 712 C C . PHE A 1 92 ? 5.770 -15.056 -13.845 1.00 86.00 92 PHE A C 1
ATOM 714 O O . PHE A 1 92 ? 5.237 -14.069 -14.334 1.00 86.00 92 PHE A O 1
ATOM 721 N N . THR A 1 93 ? 5.078 -16.033 -13.256 1.00 86.75 93 THR A N 1
ATOM 722 C CA . THR A 1 93 ? 3.611 -16.074 -13.187 1.00 86.75 93 THR A CA 1
ATOM 723 C C . THR A 1 93 ? 3.048 -14.853 -12.456 1.00 86.75 93 THR A C 1
ATOM 725 O O . THR A 1 93 ? 1.980 -14.363 -12.804 1.00 86.75 93 THR A O 1
ATOM 728 N N . LEU A 1 94 ? 3.792 -14.297 -11.494 1.00 85.81 94 LEU A N 1
ATOM 729 C CA . LEU A 1 94 ? 3.405 -13.064 -10.805 1.00 85.81 94 LEU A CA 1
ATOM 730 C C . LEU A 1 94 ? 3.365 -11.847 -11.738 1.00 85.81 94 LEU A C 1
ATOM 732 O O . LEU A 1 94 ? 2.618 -10.908 -11.475 1.00 85.81 94 LEU A O 1
ATOM 736 N N . LEU A 1 95 ? 4.164 -11.858 -12.808 1.00 85.25 95 LEU A N 1
ATOM 737 C CA . LEU A 1 95 ? 4.279 -10.766 -13.771 1.00 85.25 95 LEU A CA 1
ATOM 738 C C . LEU A 1 95 ? 3.208 -10.825 -14.870 1.00 85.25 95 LEU A C 1
ATOM 740 O O . LEU A 1 95 ? 3.207 -9.938 -15.716 1.00 85.25 95 LEU A O 1
ATOM 744 N N . LEU A 1 96 ? 2.314 -11.828 -14.877 1.00 82.44 96 LEU A N 1
ATOM 745 C CA . LEU A 1 96 ? 1.218 -11.901 -15.855 1.00 82.44 96 LEU A CA 1
ATOM 746 C C . LEU A 1 96 ? 0.280 -10.698 -15.704 1.00 82.44 96 LEU A C 1
ATOM 748 O O . LEU A 1 96 ? 0.007 -10.228 -14.593 1.00 82.44 96 LEU A O 1
ATOM 752 N N . CYS A 1 97 ? -0.199 -10.183 -16.835 1.00 82.75 97 CYS A N 1
ATOM 753 C CA . CYS A 1 97 ? -1.109 -9.047 -16.893 1.00 82.75 97 CYS A CA 1
ATOM 754 C C . CYS A 1 97 ? -2.492 -9.418 -16.344 1.00 82.75 97 CYS A C 1
ATOM 756 O O . CYS A 1 97 ? -3.176 -8.576 -15.771 1.00 82.75 97 CYS A O 1
ATOM 758 N N . ASP A 1 98 ? -2.853 -10.699 -16.401 1.00 82.19 98 ASP A N 1
ATOM 759 C CA . ASP A 1 98 ? -4.071 -11.275 -15.833 1.00 82.19 98 ASP A CA 1
ATOM 760 C C . ASP A 1 98 ? -3.884 -11.850 -14.414 1.00 82.19 98 ASP A C 1
ATOM 762 O O . ASP A 1 98 ? -4.857 -12.273 -13.785 1.00 82.19 98 ASP A O 1
ATOM 766 N N . HIS A 1 99 ? -2.664 -11.843 -13.857 1.00 85.69 99 HIS A N 1
ATOM 767 C CA . HIS A 1 99 ? -2.442 -12.329 -12.495 1.00 85.69 99 HIS A CA 1
ATOM 768 C C . HIS A 1 99 ? -3.143 -11.417 -11.486 1.00 85.69 99 HIS A C 1
ATOM 770 O O . HIS A 1 99 ? -2.933 -10.207 -11.482 1.00 85.69 99 HIS A O 1
ATOM 776 N N . TRP A 1 100 ? -3.926 -11.979 -10.567 1.00 84.44 100 TRP A N 1
ATOM 777 C CA . TRP A 1 100 ? -4.801 -11.220 -9.659 1.00 84.44 100 TRP A CA 1
ATOM 778 C C . TRP A 1 100 ? -4.094 -10.163 -8.784 1.00 84.44 100 TRP A C 1
ATOM 780 O O . TRP A 1 100 ? -4.718 -9.184 -8.389 1.00 84.44 100 TRP A O 1
ATOM 790 N N . THR A 1 101 ? -2.797 -10.317 -8.499 1.00 83.12 101 THR A N 1
ATOM 791 C CA . THR A 1 101 ? -2.000 -9.318 -7.750 1.00 83.12 101 THR A CA 1
ATOM 792 C C . THR A 1 101 ? -1.392 -8.216 -8.616 1.00 83.12 101 THR A C 1
ATOM 794 O O . THR A 1 101 ? -0.850 -7.251 -8.083 1.00 83.12 101 THR A O 1
ATOM 797 N N . GLN A 1 102 ? -1.433 -8.366 -9.942 1.00 87.44 102 GLN A N 1
ATOM 798 C CA . GLN A 1 102 ? -1.071 -7.327 -10.903 1.00 87.44 102 GLN A CA 1
ATOM 799 C C . GLN A 1 102 ? 0.357 -6.749 -10.718 1.00 87.44 102 GLN A C 1
ATOM 801 O O . GLN A 1 102 ? 0.569 -5.542 -10.863 1.00 87.44 102 GLN A O 1
ATOM 806 N N . TRP A 1 103 ? 1.365 -7.587 -10.405 1.00 85.00 103 TRP A N 1
ATOM 807 C CA . TRP A 1 103 ? 2.740 -7.121 -10.114 1.00 85.00 103 TRP A CA 1
ATOM 808 C C . TRP A 1 103 ? 3.431 -6.427 -11.295 1.00 85.00 103 TRP A C 1
ATOM 810 O O . TRP A 1 103 ? 4.353 -5.640 -11.081 1.00 85.00 103 TRP A O 1
ATOM 820 N N . HIS A 1 104 ? 2.990 -6.656 -12.533 1.00 86.50 104 HIS A N 1
ATOM 821 C CA . HIS A 1 104 ? 3.516 -5.965 -13.715 1.00 86.50 104 HIS A CA 1
ATOM 822 C C . HIS A 1 104 ? 3.391 -4.431 -13.611 1.00 86.50 104 HIS A C 1
ATOM 824 O O . HIS A 1 104 ? 4.281 -3.715 -14.071 1.00 86.50 104 HIS A O 1
ATOM 830 N N . ASN A 1 105 ? 2.367 -3.914 -12.916 1.00 87.06 105 ASN A N 1
ATOM 831 C CA . ASN A 1 105 ? 2.206 -2.475 -12.668 1.00 87.06 105 ASN A CA 1
ATOM 832 C C . ASN A 1 105 ? 3.363 -1.879 -11.846 1.00 87.06 105 ASN A C 1
ATOM 834 O O . ASN A 1 105 ? 3.675 -0.694 -11.975 1.00 87.06 105 ASN A O 1
ATOM 838 N N . TRP A 1 106 ? 4.013 -2.683 -10.997 1.00 87.12 106 TRP A N 1
ATOM 839 C CA . TRP A 1 106 ? 5.196 -2.254 -10.247 1.00 87.12 106 TRP A CA 1
ATOM 840 C C . TRP A 1 106 ? 6.411 -2.141 -11.155 1.00 87.12 106 TRP A C 1
ATOM 842 O O . TRP A 1 106 ? 7.158 -1.176 -11.034 1.00 87.12 106 TRP A O 1
ATOM 852 N N . VAL A 1 107 ? 6.587 -3.085 -12.085 1.00 86.31 107 VAL A N 1
ATOM 853 C CA . VAL A 1 107 ? 7.704 -3.067 -13.039 1.00 86.31 107 VAL A CA 1
ATOM 854 C C . VAL A 1 107 ? 7.689 -1.772 -13.844 1.00 86.31 107 VAL A C 1
ATOM 856 O O . VAL A 1 107 ? 8.714 -1.097 -13.916 1.00 86.31 107 VAL A O 1
ATOM 859 N N . ASP A 1 108 ? 6.538 -1.384 -14.388 1.00 84.62 108 ASP A N 1
ATOM 860 C CA . ASP A 1 108 ? 6.416 -0.172 -15.200 1.00 84.62 108 ASP A CA 1
ATOM 861 C C . ASP A 1 108 ? 6.622 1.107 -14.369 1.00 84.62 108 ASP A C 1
ATOM 863 O O . ASP A 1 108 ? 7.507 1.914 -14.671 1.00 84.62 108 ASP A O 1
ATOM 867 N N . LEU A 1 109 ? 5.893 1.264 -13.256 1.00 88.12 109 LEU A N 1
ATOM 868 C CA . LEU A 1 109 ? 5.976 2.471 -12.428 1.00 88.12 109 LEU A CA 1
ATOM 869 C C . LEU A 1 109 ? 7.372 2.668 -11.815 1.00 88.12 109 LEU A C 1
ATOM 871 O O . LEU A 1 109 ? 7.896 3.788 -11.807 1.00 88.12 109 LEU A O 1
ATOM 875 N N . TYR A 1 110 ? 7.986 1.595 -11.299 1.00 86.94 110 TYR A N 1
ATOM 876 C CA . TYR A 1 110 ? 9.259 1.709 -10.591 1.00 86.94 110 TYR A CA 1
ATOM 877 C C . TYR A 1 110 ? 10.456 1.852 -11.523 1.00 86.94 110 TYR A C 1
ATOM 879 O O . TYR A 1 110 ? 11.372 2.612 -11.213 1.00 86.94 110 TYR A O 1
ATOM 887 N N . SER A 1 111 ? 10.451 1.167 -12.671 1.00 84.19 111 SER A N 1
ATOM 888 C CA . SER A 1 111 ? 11.543 1.274 -13.650 1.00 84.19 111 SER A CA 1
ATOM 889 C C . SER A 1 111 ? 11.554 2.601 -14.410 1.00 84.19 111 SER A C 1
ATOM 891 O O . SER A 1 111 ? 12.563 2.933 -15.030 1.00 84.19 111 SER A O 1
ATOM 893 N N . THR A 1 112 ? 10.462 3.366 -14.339 1.00 87.75 112 THR A N 1
ATOM 894 C CA . THR A 1 112 ? 10.330 4.670 -14.989 1.00 87.75 112 THR A CA 1
ATOM 895 C C . THR A 1 112 ? 10.282 5.793 -13.953 1.00 87.75 112 THR A C 1
ATOM 897 O O . THR A 1 112 ? 11.318 6.345 -13.599 1.00 87.75 112 THR A O 1
ATOM 900 N N . ARG A 1 113 ? 9.104 6.114 -13.410 1.00 91.25 113 ARG A N 1
ATOM 901 C CA . ARG A 1 113 ? 8.867 7.313 -12.593 1.00 91.25 113 ARG A CA 1
ATOM 902 C C . ARG A 1 113 ? 9.656 7.309 -11.291 1.00 91.25 113 ARG A C 1
ATOM 904 O O . ARG A 1 113 ? 10.252 8.327 -10.952 1.00 91.25 113 ARG A O 1
ATOM 911 N N . PHE A 1 114 ? 9.691 6.191 -10.563 1.00 90.00 114 PHE A N 1
ATOM 912 C CA . PHE A 1 114 ? 10.471 6.127 -9.317 1.00 90.00 114 PHE A CA 1
ATOM 913 C C . PHE A 1 114 ? 11.972 6.073 -9.580 1.00 90.00 114 PHE A C 1
ATOM 915 O O . PHE A 1 114 ? 12.735 6.700 -8.844 1.00 90.00 114 PHE A O 1
ATOM 922 N N . TYR A 1 115 ? 12.402 5.392 -10.643 1.00 90.25 115 TYR A N 1
ATOM 923 C CA . TYR A 1 115 ? 13.797 5.419 -11.063 1.00 90.25 115 TYR A CA 1
ATOM 924 C C . TYR A 1 115 ? 14.252 6.845 -11.405 1.00 90.25 115 TYR A C 1
ATOM 926 O O . TYR A 1 115 ? 15.289 7.295 -10.921 1.00 90.25 115 TYR A O 1
ATOM 934 N N . ASP A 1 116 ? 13.448 7.586 -12.162 1.00 92.50 116 ASP A N 1
ATOM 935 C CA . ASP A 1 116 ? 13.689 8.984 -12.505 1.00 92.50 116 ASP A CA 1
ATOM 936 C C . ASP A 1 116 ? 13.776 9.862 -11.245 1.00 92.50 116 ASP A C 1
ATOM 938 O O . ASP A 1 116 ? 14.804 10.505 -11.026 1.00 92.50 116 ASP A O 1
ATOM 942 N N . MET A 1 117 ? 12.794 9.785 -10.336 1.00 94.38 117 MET A N 1
ATOM 943 C CA . MET A 1 117 ? 12.833 10.491 -9.041 1.00 94.38 117 MET A CA 1
ATOM 944 C C . MET A 1 117 ? 14.100 10.180 -8.229 1.00 94.38 117 MET A C 1
ATOM 946 O O . MET A 1 117 ? 14.693 11.076 -7.625 1.00 94.38 117 MET A O 1
ATOM 950 N N . SER A 1 118 ? 14.558 8.924 -8.236 1.00 92.31 118 SER A N 1
ATOM 951 C CA . SER A 1 118 ? 15.741 8.500 -7.478 1.00 92.31 118 SER A CA 1
ATOM 952 C C . SER A 1 118 ? 17.040 9.178 -7.940 1.00 92.31 118 SER A C 1
ATOM 954 O O . SER A 1 118 ? 17.990 9.290 -7.163 1.00 92.31 118 SER A O 1
ATOM 956 N N . ARG A 1 119 ? 17.088 9.729 -9.162 1.00 93.94 119 ARG A N 1
ATOM 957 C CA . ARG A 1 119 ? 18.245 10.503 -9.647 1.00 93.94 119 ARG A CA 1
ATOM 958 C C . ARG A 1 119 ? 18.500 11.773 -8.833 1.00 93.94 119 ARG A C 1
ATOM 960 O O . ARG A 1 119 ? 19.620 12.276 -8.859 1.00 93.94 119 ARG A O 1
ATOM 967 N N . GLY A 1 120 ? 17.504 12.275 -8.098 1.00 95.81 120 GLY A N 1
ATOM 968 C CA . GLY A 1 120 ? 17.658 13.422 -7.203 1.00 95.81 120 GLY A CA 1
ATOM 969 C C . GLY A 1 120 ? 18.362 13.114 -5.874 1.00 95.81 120 GLY A C 1
ATOM 970 O O . GLY A 1 120 ? 18.747 14.050 -5.175 1.00 95.81 120 GLY A O 1
ATOM 971 N N . ILE A 1 121 ? 18.575 11.835 -5.524 1.00 94.62 121 ILE A N 1
ATOM 972 C CA . ILE A 1 121 ? 19.139 11.424 -4.223 1.00 94.62 121 ILE A CA 1
ATOM 973 C C . ILE A 1 121 ? 20.484 12.106 -3.908 1.00 94.62 121 ILE A C 1
ATOM 975 O O . ILE A 1 121 ? 20.615 12.651 -2.814 1.00 94.62 121 ILE A O 1
ATOM 979 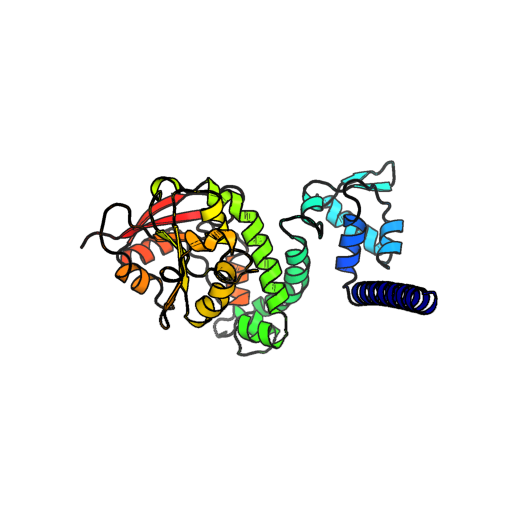N N . PRO A 1 122 ? 21.489 12.151 -4.810 1.00 95.69 122 PRO A N 1
ATOM 980 C CA . PRO A 1 122 ? 22.786 12.745 -4.471 1.00 95.69 122 PRO A CA 1
ATOM 981 C C . PRO A 1 122 ? 22.711 14.225 -4.066 1.00 95.69 122 PRO A C 1
ATOM 983 O O . PRO A 1 122 ? 23.511 14.685 -3.251 1.00 95.69 122 PRO A O 1
ATOM 986 N N . ALA A 1 123 ? 21.753 14.971 -4.624 1.00 96.25 123 ALA A N 1
ATOM 987 C CA . ALA A 1 123 ? 21.535 16.375 -4.297 1.00 96.25 123 ALA A CA 1
ATOM 988 C C . ALA A 1 123 ? 20.663 16.555 -3.043 1.00 96.25 123 ALA A C 1
ATOM 990 O O . ALA A 1 123 ? 20.883 17.501 -2.293 1.00 96.25 123 ALA A O 1
ATOM 991 N N . SER A 1 124 ? 19.717 15.647 -2.775 1.00 95.19 124 SER A N 1
ATOM 992 C CA . SER A 1 124 ? 18.827 15.752 -1.609 1.00 95.19 124 SER A CA 1
ATOM 993 C C . SER A 1 124 ? 19.523 15.471 -0.278 1.00 95.19 124 SER A C 1
ATOM 995 O O . SER A 1 124 ? 19.030 15.884 0.762 1.00 95.19 124 SER A O 1
ATOM 997 N N . ILE A 1 125 ? 20.639 14.735 -0.286 1.00 94.81 125 ILE A N 1
ATOM 998 C CA . ILE A 1 125 ? 21.382 14.382 0.936 1.00 94.81 125 ILE A CA 1
ATOM 999 C C . ILE A 1 125 ? 22.406 15.449 1.355 1.00 94.81 125 ILE A C 1
ATOM 1001 O O . ILE A 1 125 ? 23.134 15.255 2.329 1.00 94.81 125 ILE A O 1
ATOM 1005 N N . GLN A 1 126 ? 22.503 16.558 0.615 1.00 95.62 126 GLN A N 1
ATOM 1006 C CA . GLN A 1 126 ? 23.349 17.687 0.999 1.00 95.62 126 GLN A CA 1
ATOM 1007 C C . GLN A 1 126 ? 22.746 18.401 2.215 1.00 95.62 126 GLN A C 1
ATOM 1009 O O . GLN A 1 126 ? 21.528 18.483 2.352 1.00 95.62 126 GLN A O 1
ATOM 1014 N N . LYS A 1 127 ? 23.591 18.937 3.101 1.00 92.00 127 LYS A N 1
ATOM 1015 C CA . LYS A 1 127 ? 23.167 19.483 4.402 1.00 92.00 127 LYS A CA 1
ATOM 1016 C C . LYS A 1 127 ? 22.151 20.627 4.278 1.00 92.00 127 LYS A C 1
ATOM 1018 O O . LYS A 1 127 ? 21.301 20.789 5.147 1.00 92.00 127 LYS A O 1
ATOM 1023 N N . GLU A 1 128 ? 22.250 21.416 3.217 1.00 93.38 128 GLU A N 1
ATOM 1024 C CA . GLU A 1 128 ? 21.404 22.577 2.944 1.00 93.38 128 GLU A CA 1
ATOM 1025 C C . GLU A 1 128 ? 20.192 22.245 2.055 1.00 93.38 128 GLU A C 1
ATOM 1027 O O . GLU A 1 128 ? 19.410 23.138 1.724 1.00 93.38 128 GLU A O 1
ATOM 1032 N N . ALA A 1 129 ? 20.027 20.985 1.639 1.00 92.38 129 ALA A N 1
ATOM 1033 C CA . ALA A 1 129 ? 18.925 20.584 0.778 1.00 92.38 129 ALA A CA 1
ATOM 1034 C C . ALA A 1 129 ? 17.586 20.623 1.531 1.00 92.38 129 ALA A C 1
ATOM 1036 O O . ALA A 1 129 ? 17.441 20.077 2.622 1.00 92.38 129 ALA A O 1
ATOM 1037 N N . SER A 1 130 ? 16.585 21.253 0.916 1.00 92.38 130 SER A N 1
ATOM 1038 C CA . SER A 1 130 ? 15.212 21.334 1.434 1.00 92.38 130 SER A CA 1
ATOM 1039 C C . SER A 1 130 ? 14.186 20.598 0.569 1.00 92.38 130 SER A C 1
ATOM 1041 O O . SER A 1 130 ? 13.035 20.455 0.972 1.00 92.38 130 SER A O 1
ATOM 1043 N N . ARG A 1 131 ? 14.592 20.143 -0.624 1.00 94.94 131 ARG A N 1
ATOM 1044 C CA . ARG A 1 131 ? 13.738 19.476 -1.616 1.00 94.94 131 ARG A CA 1
ATOM 1045 C C . ARG A 1 131 ? 13.966 17.967 -1.603 1.00 94.94 131 ARG A C 1
ATOM 1047 O O . ARG A 1 131 ? 15.099 17.511 -1.448 1.00 94.94 131 ARG A O 1
ATOM 1054 N N . THR A 1 132 ? 12.905 17.200 -1.836 1.00 95.38 132 THR A N 1
ATOM 1055 C CA . THR A 1 132 ? 12.998 15.740 -2.001 1.00 95.38 132 THR A CA 1
ATOM 1056 C C . THR A 1 132 ? 13.717 15.367 -3.303 1.00 95.38 132 THR A C 1
ATOM 1058 O O . THR A 1 132 ? 13.761 16.176 -4.236 1.00 95.38 132 THR A O 1
ATOM 1061 N N . PRO A 1 133 ? 14.244 14.134 -3.436 1.00 96.00 133 PRO A N 1
ATOM 1062 C CA . PRO A 1 133 ? 14.752 13.625 -4.710 1.00 96.00 133 PRO A CA 1
ATOM 1063 C C . PRO A 1 133 ? 13.785 13.813 -5.884 1.00 96.00 133 PRO A C 1
ATOM 1065 O O . PRO A 1 133 ? 14.203 14.275 -6.944 1.00 96.00 133 PRO A O 1
ATOM 1068 N N . ALA A 1 134 ? 12.493 13.527 -5.688 1.00 96.12 134 ALA A N 1
ATOM 1069 C CA . ALA A 1 134 ? 11.473 13.729 -6.714 1.00 96.12 134 ALA A CA 1
ATOM 1070 C C . ALA A 1 134 ? 11.357 15.200 -7.138 1.00 96.12 134 ALA A C 1
ATOM 1072 O O . ALA A 1 134 ? 11.367 15.504 -8.331 1.00 96.12 134 ALA A O 1
ATOM 1073 N N . GLN A 1 135 ? 11.303 16.114 -6.167 1.00 97.00 135 GLN A N 1
ATOM 1074 C CA . GLN A 1 135 ? 11.237 17.553 -6.421 1.00 97.00 135 GLN A CA 1
ATOM 1075 C C . GLN A 1 135 ? 12.465 18.059 -7.166 1.00 97.00 135 GLN A C 1
ATOM 1077 O O . GLN A 1 135 ? 12.326 18.859 -8.085 1.00 97.00 135 GLN A O 1
ATOM 1082 N N . ILE A 1 136 ? 13.654 17.589 -6.785 1.00 96.88 136 ILE A N 1
ATOM 1083 C CA . ILE A 1 136 ? 14.909 17.934 -7.454 1.00 96.88 136 ILE A CA 1
ATOM 1084 C C . ILE A 1 136 ? 14.903 17.420 -8.893 1.00 96.88 136 ILE A C 1
ATOM 1086 O O . ILE A 1 136 ? 15.236 18.173 -9.803 1.00 96.88 136 ILE A O 1
ATOM 1090 N N . HIS A 1 137 ? 14.528 16.156 -9.111 1.00 96.56 137 HIS A N 1
ATOM 1091 C CA . HIS A 1 137 ? 14.574 15.552 -10.438 1.00 96.56 137 HIS A CA 1
ATOM 1092 C C . HIS A 1 137 ? 13.620 16.232 -11.427 1.00 96.56 137 HIS A C 1
ATOM 1094 O O . HIS A 1 137 ? 14.023 16.545 -12.545 1.00 96.56 137 HIS A O 1
ATOM 1100 N N . TYR A 1 138 ? 12.377 16.476 -11.012 1.00 95.56 138 TYR A N 1
ATOM 1101 C CA . TYR A 1 138 ? 11.361 17.103 -11.862 1.00 95.56 138 TYR A CA 1
ATOM 1102 C C . TYR A 1 138 ? 11.406 18.631 -11.857 1.00 95.56 138 TYR A C 1
ATOM 1104 O O . TYR A 1 138 ? 10.556 19.269 -12.471 1.00 95.56 138 TYR A O 1
ATOM 1112 N N . ASP A 1 139 ? 12.360 19.208 -11.131 1.00 96.69 139 ASP A N 1
ATOM 1113 C CA . ASP A 1 139 ? 12.461 20.631 -10.850 1.00 96.69 139 ASP A CA 1
ATOM 1114 C C . ASP A 1 139 ? 11.114 21.296 -10.492 1.00 96.69 139 ASP A C 1
ATOM 1116 O O . ASP A 1 139 ? 10.737 22.346 -11.004 1.00 96.69 139 ASP A O 1
ATOM 1120 N N . THR A 1 140 ? 10.383 20.684 -9.557 1.00 95.81 140 THR A N 1
ATOM 1121 C CA . THR A 1 140 ? 9.126 21.222 -9.017 1.00 95.81 140 THR A CA 1
ATOM 1122 C C . THR A 1 140 ? 9.200 21.532 -7.520 1.00 95.81 140 THR A C 1
ATOM 1124 O O . THR A 1 140 ? 9.965 20.911 -6.775 1.00 95.81 140 THR A O 1
ATOM 1127 N N . ALA A 1 141 ? 8.398 22.499 -7.071 1.00 94.94 141 ALA A N 1
ATOM 1128 C CA . ALA A 1 141 ? 8.142 22.765 -5.653 1.00 94.94 141 ALA A CA 1
ATOM 1129 C C . ALA A 1 141 ? 6.943 21.967 -5.104 1.00 94.94 141 ALA A C 1
ATOM 1131 O O . ALA A 1 141 ? 6.698 21.973 -3.901 1.00 94.94 141 ALA A O 1
ATOM 1132 N N . GLN A 1 142 ? 6.183 21.300 -5.974 1.00 94.88 142 GLN A N 1
ATOM 1133 C CA . GLN A 1 142 ? 5.008 20.519 -5.594 1.00 94.88 142 GLN A CA 1
ATOM 1134 C C . GLN A 1 142 ? 5.408 19.242 -4.849 1.00 94.88 142 GLN A C 1
ATOM 1136 O O . GLN A 1 142 ? 6.513 18.723 -5.018 1.00 94.88 142 GLN A O 1
ATOM 1141 N N . ASP A 1 143 ? 4.502 18.716 -4.031 1.00 90.56 143 ASP A N 1
ATOM 1142 C CA . ASP A 1 143 ? 4.607 17.343 -3.546 1.00 90.56 143 ASP A CA 1
ATOM 1143 C C . ASP A 1 143 ? 4.356 16.339 -4.690 1.00 90.56 143 ASP A C 1
ATOM 1145 O O . ASP A 1 143 ? 3.804 16.681 -5.744 1.00 90.56 143 ASP A O 1
ATOM 1149 N N . MET A 1 144 ? 4.757 15.081 -4.482 1.00 89.50 144 MET A N 1
ATOM 1150 C CA . MET A 1 144 ? 4.644 14.036 -5.503 1.00 89.50 144 MET A CA 1
ATOM 1151 C C . MET A 1 144 ? 3.202 13.835 -5.987 1.00 89.50 144 MET A C 1
ATOM 1153 O O . MET A 1 144 ? 2.999 13.661 -7.187 1.00 89.50 144 MET A O 1
ATOM 1157 N N . PHE A 1 145 ? 2.202 13.857 -5.100 1.00 86.62 145 PHE A N 1
ATOM 1158 C CA . PHE A 1 145 ? 0.814 13.586 -5.482 1.00 86.62 145 PHE A CA 1
ATOM 1159 C C . PHE A 1 145 ? 0.243 14.711 -6.340 1.00 86.62 145 PHE A C 1
ATOM 1161 O O . PHE A 1 145 ? -0.380 14.441 -7.370 1.00 86.62 145 PHE A O 1
ATOM 1168 N N . THR A 1 146 ? 0.501 15.966 -5.962 1.00 90.50 146 THR A N 1
ATOM 1169 C CA . THR A 1 146 ? 0.124 17.133 -6.767 1.00 90.50 146 THR A CA 1
ATOM 1170 C C . THR A 1 146 ? 0.767 17.068 -8.151 1.00 90.50 146 THR A C 1
ATOM 1172 O O . THR A 1 146 ? 0.058 17.184 -9.152 1.00 90.50 146 THR A O 1
ATOM 1175 N N . TYR A 1 147 ? 2.073 16.791 -8.219 1.00 94.00 147 TYR A N 1
ATOM 1176 C CA . TYR A 1 147 ? 2.783 16.654 -9.491 1.00 94.00 147 TYR A CA 1
ATOM 1177 C C . TYR A 1 147 ? 2.219 15.502 -10.339 1.00 94.00 147 TYR A C 1
ATOM 1179 O O . TYR A 1 147 ? 1.880 15.687 -11.505 1.00 94.00 147 TYR A O 1
ATOM 1187 N N . PHE A 1 148 ? 2.030 14.313 -9.756 1.00 93.25 148 PHE A N 1
ATOM 1188 C CA . PHE A 1 148 ? 1.499 13.142 -10.464 1.00 93.25 148 PHE A CA 1
ATOM 1189 C C . PHE A 1 148 ? 0.089 13.384 -11.000 1.00 93.25 148 PHE A C 1
ATOM 1191 O O . PHE A 1 148 ? -0.250 12.878 -12.071 1.00 93.25 148 PHE A O 1
ATOM 1198 N N . ARG A 1 149 ? -0.741 14.145 -10.279 1.00 91.75 149 ARG A N 1
ATOM 1199 C CA . ARG A 1 149 ? -2.082 14.521 -10.738 1.00 91.75 149 ARG A CA 1
ATOM 1200 C C . ARG A 1 149 ? -2.005 15.378 -11.994 1.00 91.75 149 ARG A C 1
ATOM 1202 O O . ARG A 1 149 ? -2.714 15.092 -12.953 1.00 91.75 149 ARG A O 1
ATOM 1209 N N . GLU A 1 150 ? -1.131 16.377 -12.006 1.00 95.31 150 GLU A N 1
ATOM 1210 C CA . GLU A 1 150 ? -0.939 17.263 -13.159 1.00 95.31 150 GLU A CA 1
ATOM 1211 C C . GLU A 1 150 ? -0.349 16.535 -14.371 1.00 95.31 150 GLU A C 1
ATOM 1213 O O . GLU A 1 150 ? -0.709 16.843 -15.504 1.00 95.31 150 GLU A O 1
ATOM 1218 N N . GLN A 1 151 ? 0.486 15.518 -14.144 1.00 94.81 151 GLN A N 1
ATOM 1219 C CA . GLN A 1 151 ? 1.023 14.669 -15.213 1.00 94.81 151 GLN A CA 1
ATOM 1220 C C . GLN A 1 151 ? 0.058 13.558 -15.676 1.00 94.81 151 GLN A C 1
ATOM 1222 O O . GLN A 1 151 ? 0.366 12.821 -16.613 1.00 94.81 151 GLN A O 1
ATOM 1227 N N . GLY A 1 152 ? -1.095 13.388 -15.019 1.00 93.31 152 GLY A N 1
ATOM 1228 C CA . GLY A 1 152 ? -2.036 12.301 -15.310 1.00 93.31 152 GLY A CA 1
ATOM 1229 C C . GLY A 1 152 ? -1.558 10.907 -14.870 1.00 93.31 152 GLY A C 1
ATOM 1230 O O . GLY A 1 152 ? -2.077 9.899 -15.344 1.00 93.31 152 GLY A O 1
ATOM 1231 N N . TRP A 1 153 ? -0.582 10.815 -13.962 1.00 92.50 153 TRP A N 1
ATOM 1232 C CA . TRP A 1 153 ? 0.028 9.551 -13.515 1.00 92.50 153 TRP A CA 1
ATOM 1233 C C . TRP A 1 153 ? -0.653 8.917 -12.296 1.00 92.50 153 TRP A C 1
ATOM 1235 O O . TRP A 1 153 ? -0.375 7.765 -11.968 1.00 92.50 153 TRP A O 1
ATOM 1245 N N . VAL A 1 154 ? -1.583 9.621 -11.642 1.00 86.75 154 VAL A N 1
ATOM 1246 C CA . VAL A 1 154 ? -2.299 9.120 -10.449 1.00 86.75 154 VAL A CA 1
ATOM 1247 C C . VAL A 1 154 ? -2.995 7.783 -10.708 1.00 86.75 154 VAL A C 1
ATOM 1249 O O . VAL A 1 154 ? -2.943 6.894 -9.865 1.00 86.75 154 VAL A O 1
ATOM 1252 N N . GLY A 1 155 ? -3.585 7.591 -11.893 1.00 84.44 155 GLY A N 1
ATOM 1253 C CA . GLY A 1 155 ? -4.236 6.324 -12.235 1.00 84.44 155 GLY A CA 1
ATOM 1254 C C . GLY A 1 155 ? -3.269 5.134 -12.250 1.00 84.44 155 GLY A C 1
ATOM 1255 O O . GLY A 1 155 ? -3.622 4.056 -11.780 1.00 84.44 155 GLY A O 1
ATOM 1256 N N . GLN A 1 156 ? -2.043 5.326 -12.749 1.00 86.75 156 GLN A N 1
ATOM 1257 C CA . GLN A 1 156 ? -0.996 4.300 -12.716 1.00 86.75 156 GLN A CA 1
ATOM 1258 C C . GLN A 1 156 ? -0.557 4.033 -11.272 1.00 86.75 156 GLN A C 1
ATOM 1260 O O . GLN A 1 156 ? -0.530 2.880 -10.855 1.00 86.75 156 GLN A O 1
ATOM 1265 N N . LEU A 1 157 ? -0.304 5.092 -10.491 1.00 87.44 157 LEU A N 1
ATOM 1266 C CA . LEU A 1 157 ? 0.067 4.985 -9.078 1.00 87.44 157 LEU A CA 1
ATOM 1267 C C . LEU A 1 157 ? -0.971 4.185 -8.275 1.00 87.44 157 LEU A C 1
ATOM 1269 O O . LEU A 1 157 ? -0.608 3.239 -7.579 1.00 87.44 157 LEU A O 1
ATOM 1273 N N . HIS A 1 158 ? -2.260 4.510 -8.414 1.00 84.19 158 HIS A N 1
ATOM 1274 C CA . HIS A 1 158 ? -3.342 3.811 -7.717 1.00 84.19 158 HIS A CA 1
ATOM 1275 C C . HIS A 1 158 ? -3.441 2.337 -8.121 1.00 84.19 158 HIS A C 1
ATOM 1277 O O . HIS A 1 158 ? -3.583 1.484 -7.248 1.00 84.19 158 HIS A O 1
ATOM 1283 N N . ARG A 1 159 ? -3.315 2.006 -9.416 1.00 84.81 159 ARG A N 1
ATOM 1284 C CA . ARG A 1 159 ? -3.308 0.601 -9.865 1.00 84.81 159 ARG A CA 1
ATOM 1285 C C . ARG A 1 159 ? -2.130 -0.178 -9.281 1.00 84.81 159 ARG A C 1
ATOM 1287 O O . ARG A 1 159 ? -2.323 -1.288 -8.791 1.00 84.81 159 ARG A O 1
ATOM 1294 N N . THR A 1 160 ? -0.931 0.406 -9.289 1.00 87.69 160 THR A N 1
ATOM 1295 C CA . THR A 1 160 ? 0.273 -0.232 -8.741 1.00 87.69 160 THR A CA 1
ATOM 1296 C C . THR A 1 160 ? 0.133 -0.491 -7.240 1.00 87.69 160 THR A C 1
ATOM 1298 O O . THR A 1 160 ? 0.271 -1.633 -6.797 1.00 87.69 160 THR A O 1
ATOM 1301 N N . LEU A 1 161 ? -0.198 0.539 -6.455 1.00 84.94 161 LEU A N 1
ATOM 1302 C CA . LEU A 1 161 ? -0.339 0.406 -5.003 1.00 84.94 161 LEU A CA 1
ATOM 1303 C C . LEU A 1 161 ? -1.514 -0.508 -4.622 1.00 84.94 161 LEU A C 1
ATOM 1305 O O . LEU A 1 161 ? -1.368 -1.347 -3.734 1.00 84.94 161 LEU A O 1
ATOM 1309 N N . GLY A 1 162 ? -2.635 -0.432 -5.347 1.00 82.75 162 GLY A N 1
ATOM 1310 C CA . GLY A 1 162 ? -3.798 -1.299 -5.152 1.00 82.75 162 GLY A CA 1
ATOM 1311 C C . GLY A 1 162 ? -3.503 -2.784 -5.393 1.00 82.75 162 GLY A C 1
ATOM 1312 O O . GLY A 1 162 ? -3.967 -3.634 -4.630 1.00 82.75 162 GLY A O 1
ATOM 1313 N N . GLY A 1 163 ? -2.673 -3.118 -6.389 1.00 83.50 163 GLY A N 1
ATOM 1314 C CA . GLY A 1 163 ? -2.192 -4.491 -6.597 1.00 83.50 163 GLY A CA 1
ATOM 1315 C C . GLY A 1 163 ? -1.349 -5.002 -5.422 1.00 83.50 163 GLY A C 1
ATOM 1316 O O . GLY A 1 163 ? -1.525 -6.133 -4.967 1.00 83.50 163 GLY A O 1
ATOM 1317 N N . GLY A 1 164 ? -0.500 -4.135 -4.856 1.00 82.75 164 GLY A N 1
ATOM 1318 C CA . GLY A 1 164 ? 0.270 -4.439 -3.645 1.00 82.75 164 GLY A CA 1
ATOM 1319 C C . GLY A 1 164 ? -0.612 -4.640 -2.410 1.00 82.75 164 GLY A C 1
ATOM 1320 O O . GLY A 1 164 ? -0.397 -5.584 -1.654 1.00 82.75 164 GLY A O 1
ATOM 1321 N N . ALA A 1 165 ? -1.633 -3.804 -2.212 1.00 83.38 165 ALA A N 1
ATOM 1322 C CA . ALA A 1 165 ? -2.608 -3.984 -1.134 1.00 83.38 165 ALA A CA 1
ATOM 1323 C C . ALA A 1 165 ? -3.370 -5.314 -1.286 1.00 83.38 165 ALA A C 1
ATOM 1325 O O . ALA A 1 165 ? -3.462 -6.099 -0.342 1.00 83.38 165 ALA A O 1
ATOM 1326 N N . THR A 1 166 ? -3.815 -5.617 -2.507 1.00 85.31 166 THR A N 1
ATOM 1327 C CA . THR A 1 166 ? -4.502 -6.869 -2.854 1.00 85.31 166 THR A CA 1
ATOM 1328 C C . THR A 1 166 ? -3.644 -8.096 -2.533 1.00 85.31 166 THR A C 1
ATOM 1330 O O . THR A 1 166 ? -4.134 -9.049 -1.934 1.00 85.31 166 THR A O 1
ATOM 1333 N N . ALA A 1 167 ? -2.347 -8.067 -2.858 1.00 86.44 167 ALA A N 1
ATOM 1334 C CA . ALA A 1 167 ? -1.429 -9.173 -2.581 1.00 86.44 167 ALA A CA 1
ATOM 1335 C C . ALA A 1 167 ? -1.232 -9.452 -1.077 1.00 86.44 167 ALA A C 1
ATOM 1337 O O . ALA A 1 167 ? -1.010 -10.600 -0.693 1.00 86.44 167 ALA A O 1
ATOM 1338 N N . GLN A 1 168 ? -1.314 -8.417 -0.237 1.00 88.88 168 GLN A N 1
ATOM 1339 C CA . GLN A 1 168 ? -1.057 -8.494 1.208 1.00 88.88 168 GLN A CA 1
ATOM 1340 C C . GLN A 1 168 ? -2.321 -8.788 2.027 1.00 88.88 168 GLN A C 1
ATOM 1342 O O . GLN A 1 168 ? -2.236 -9.315 3.139 1.00 88.88 168 GLN A O 1
ATOM 1347 N N . ALA A 1 169 ? -3.497 -8.493 1.467 1.00 89.31 169 ALA A N 1
ATOM 1348 C CA . ALA A 1 169 ? -4.789 -8.662 2.120 1.00 89.31 169 ALA A CA 1
ATOM 1349 C C . ALA A 1 169 ? -5.019 -10.044 2.762 1.00 89.31 169 ALA A C 1
ATOM 1351 O O . ALA A 1 169 ? -5.471 -10.070 3.907 1.00 89.31 169 ALA A O 1
ATOM 1352 N N . PRO A 1 170 ? -4.690 -11.192 2.127 1.00 91.31 170 PRO A N 1
ATOM 1353 C CA . PRO A 1 170 ? -4.925 -12.496 2.748 1.00 91.31 170 PRO A CA 1
ATOM 1354 C C . PRO A 1 170 ? -4.207 -12.671 4.091 1.00 91.31 170 PRO A C 1
ATOM 1356 O O . PRO A 1 170 ? -4.756 -13.291 5.000 1.00 91.31 170 PRO A O 1
ATOM 1359 N N . GLY A 1 171 ? -2.998 -12.117 4.232 1.00 93.00 171 GLY A N 1
ATOM 1360 C CA . GLY A 1 171 ? -2.252 -12.147 5.489 1.00 93.00 171 GLY A CA 1
ATOM 1361 C C . GLY A 1 171 ? -2.8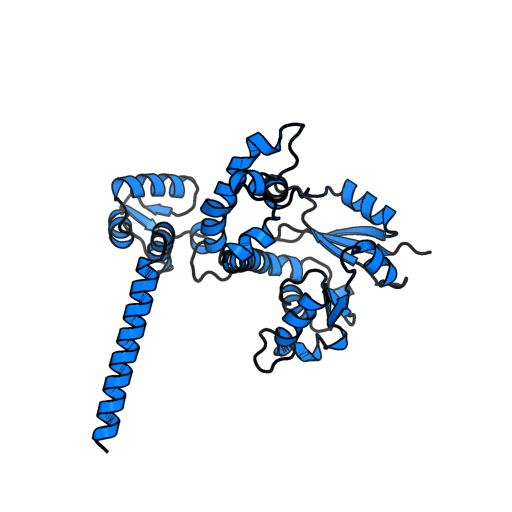82 -11.266 6.557 1.00 93.00 171 GLY A C 1
ATOM 1362 O O . GLY A 1 171 ? -3.103 -11.724 7.675 1.00 93.00 171 GLY A O 1
ATOM 1363 N N . ILE A 1 172 ? -3.244 -10.035 6.186 1.00 92.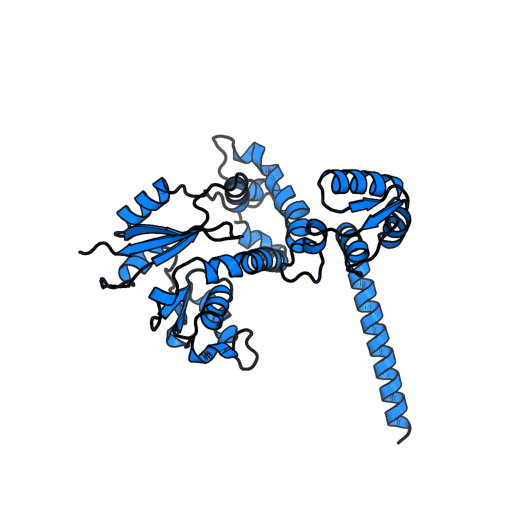75 172 ILE A N 1
ATOM 1364 C CA . ILE A 1 172 ? -3.890 -9.064 7.082 1.00 92.75 172 ILE A CA 1
ATOM 1365 C C . ILE A 1 172 ? -5.204 -9.627 7.636 1.00 92.75 172 ILE A C 1
ATOM 1367 O O . ILE A 1 172 ? -5.430 -9.606 8.843 1.00 92.75 172 ILE A O 1
ATOM 1371 N N . VAL A 1 173 ? -6.049 -10.183 6.767 1.00 93.56 173 VAL A N 1
ATOM 1372 C CA . VAL A 1 173 ? -7.373 -10.719 7.120 1.00 93.56 173 VAL A CA 1
ATOM 1373 C C . VAL A 1 173 ? -7.289 -11.976 7.997 1.00 93.56 173 VAL A C 1
ATOM 1375 O O . VAL A 1 173 ? -8.220 -12.245 8.754 1.00 93.56 173 VAL A O 1
ATOM 1378 N N . THR A 1 174 ? -6.195 -12.741 7.908 1.00 94.31 174 THR A N 1
ATOM 1379 C CA . THR A 1 174 ? -6.059 -14.041 8.591 1.00 94.31 174 THR A CA 1
ATOM 1380 C C . THR A 1 174 ? -5.311 -13.954 9.920 1.00 94.31 174 THR A C 1
ATOM 1382 O O . THR A 1 174 ? -5.675 -14.649 10.862 1.00 94.31 174 THR A O 1
ATOM 1385 N N . ASP A 1 175 ? -4.234 -13.168 9.994 1.00 95.44 175 ASP A N 1
ATOM 1386 C CA . ASP A 1 175 ? -3.235 -13.334 11.062 1.00 95.44 175 ASP A CA 1
ATOM 1387 C C . ASP A 1 175 ? -3.415 -12.390 12.260 1.00 95.44 175 ASP A C 1
ATOM 1389 O O . ASP A 1 175 ? -2.789 -12.594 13.302 1.00 95.44 175 ASP A O 1
ATOM 1393 N N . TYR A 1 176 ? -4.274 -11.375 12.143 1.00 95.25 176 TYR A N 1
ATOM 1394 C CA . TYR A 1 176 ? -4.717 -10.587 13.294 1.00 95.25 176 TYR A CA 1
ATOM 1395 C C . TYR A 1 176 ? -5.952 -11.251 13.944 1.00 95.25 176 TYR A C 1
ATOM 1397 O O . TYR A 1 176 ? -6.781 -11.795 13.211 1.00 95.25 176 TYR A O 1
ATOM 1405 N N . PRO A 1 177 ? -6.106 -11.245 15.288 1.00 93.94 177 PRO A N 1
ATOM 1406 C CA . PRO A 1 177 ? -7.228 -11.880 15.991 1.00 93.94 177 PRO A CA 1
ATOM 1407 C C . PRO A 1 177 ? -8.548 -11.100 15.837 1.00 93.94 177 PRO A C 1
ATOM 1409 O O . PRO A 1 177 ? -9.138 -10.623 16.805 1.00 93.94 177 PRO A O 1
ATOM 1412 N N . TRP A 1 178 ? -9.040 -10.986 14.604 1.00 93.38 178 TRP A N 1
ATOM 1413 C CA . TRP A 1 178 ? -10.272 -10.273 14.254 1.00 93.38 178 TRP A CA 1
ATOM 1414 C C . TRP A 1 178 ? -11.517 -10.802 14.977 1.00 93.38 178 TRP A C 1
ATOM 1416 O O . TRP A 1 178 ? -12.446 -10.037 15.219 1.00 93.38 178 TRP A O 1
ATOM 1426 N N . ASP A 1 179 ? -11.530 -12.075 15.379 1.00 91.12 179 ASP A N 1
ATOM 1427 C CA . ASP A 1 179 ? -12.638 -12.673 16.136 1.00 91.12 179 ASP A CA 1
ATOM 1428 C C . ASP A 1 179 ? -12.889 -11.972 17.482 1.00 91.12 179 ASP A C 1
ATOM 1430 O O . ASP A 1 179 ? -14.018 -11.948 17.974 1.00 91.12 179 ASP A O 1
ATOM 1434 N N . GLU A 1 180 ? -11.866 -11.347 18.071 1.00 91.19 180 GLU A N 1
ATOM 1435 C CA . GLU A 1 180 ? -12.013 -10.562 19.299 1.00 91.19 180 GLU A CA 1
ATOM 1436 C C . GLU A 1 180 ? -12.775 -9.240 19.088 1.00 91.19 180 GLU 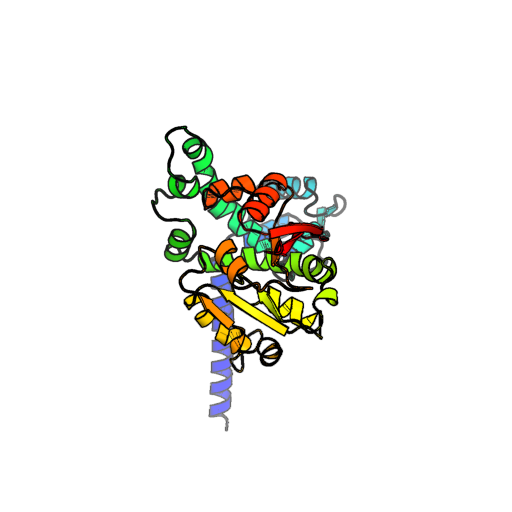A C 1
ATOM 1438 O O . GLU A 1 180 ? -13.109 -8.562 20.059 1.00 91.19 180 GLU A O 1
ATOM 1443 N N . LEU A 1 181 ? -13.022 -8.852 17.834 1.00 89.44 181 LEU A N 1
ATOM 1444 C CA . LEU A 1 181 ? -13.816 -7.687 17.434 1.00 89.44 181 LEU A CA 1
ATOM 1445 C C . LEU A 1 181 ? -15.209 -8.087 16.921 1.00 89.44 181 LEU A C 1
ATOM 1447 O O . LEU A 1 181 ? -15.936 -7.271 16.358 1.00 89.44 181 LEU A O 1
ATOM 1451 N N . SER A 1 182 ? -15.601 -9.349 17.099 1.00 89.31 182 SER A N 1
ATOM 1452 C CA . SER A 1 182 ? -16.923 -9.846 16.721 1.00 89.31 182 SER A CA 1
ATOM 1453 C C . SER A 1 182 ? -18.043 -9.009 17.355 1.00 89.31 182 SER A C 1
ATOM 1455 O O . SER A 1 182 ? -18.065 -8.802 18.565 1.00 89.31 182 SER A O 1
ATOM 1457 N N . GLY A 1 183 ? -18.993 -8.546 16.538 1.00 88.12 183 GLY A N 1
ATOM 1458 C CA . GLY A 1 183 ? -20.100 -7.687 16.971 1.00 88.12 183 GLY A CA 1
ATOM 1459 C C . GLY A 1 183 ? -19.763 -6.195 17.068 1.00 88.12 183 GLY A C 1
ATOM 1460 O O . GLY A 1 183 ? -20.682 -5.388 17.208 1.00 88.12 183 GLY A O 1
ATOM 1461 N N . GLU A 1 184 ? -18.491 -5.817 16.945 1.00 90.38 184 GLU A N 1
ATOM 1462 C CA . GLU A 1 184 ? -18.043 -4.424 16.996 1.00 90.38 184 GLU A CA 1
ATOM 1463 C C . GLU A 1 184 ? -18.037 -3.763 15.607 1.00 90.38 184 GLU A C 1
ATOM 1465 O O . GLU A 1 184 ? -18.219 -4.409 14.567 1.00 90.38 184 GLU A O 1
ATOM 1470 N N . VAL A 1 185 ? -17.825 -2.443 15.595 1.00 89.62 185 VAL A N 1
ATOM 1471 C CA . VAL A 1 185 ? -17.599 -1.653 14.377 1.00 89.62 185 VAL A CA 1
ATOM 1472 C C . VAL A 1 185 ? -16.100 -1.409 14.203 1.00 89.62 185 VAL A C 1
ATOM 1474 O O . VAL A 1 185 ? -15.475 -0.753 15.036 1.00 89.62 185 VAL A O 1
ATOM 1477 N N . VAL A 1 186 ? -15.533 -1.891 13.099 1.00 91.25 186 VAL A N 1
ATOM 1478 C CA . VAL A 1 186 ? -14.156 -1.590 12.690 1.00 91.25 186 VAL A CA 1
ATOM 1479 C C . VAL A 1 186 ? -14.166 -0.362 11.789 1.00 91.25 186 VAL A C 1
ATOM 1481 O O . VAL A 1 186 ? -14.790 -0.373 10.730 1.00 91.25 186 VAL A O 1
ATOM 1484 N N . MET A 1 187 ? -13.475 0.693 12.214 1.00 87.75 187 MET A N 1
ATOM 1485 C CA . MET A 1 187 ? -13.339 1.936 11.454 1.00 87.75 187 MET A CA 1
ATOM 1486 C C . MET A 1 187 ? -11.970 1.966 10.778 1.00 87.75 187 MET A C 1
ATOM 1488 O O . MET A 1 187 ? -10.954 1.996 11.471 1.00 87.75 187 MET A O 1
ATOM 1492 N N . ASP A 1 188 ? -11.945 1.964 9.449 1.00 87.19 188 ASP A N 1
ATOM 1493 C CA . ASP A 1 188 ? -10.712 2.137 8.682 1.00 87.19 188 ASP A CA 1
ATOM 1494 C C . ASP A 1 188 ? -10.383 3.627 8.527 1.00 87.19 188 ASP A C 1
ATOM 1496 O O . ASP A 1 188 ? -11.261 4.442 8.235 1.00 87.19 188 ASP A O 1
ATOM 1500 N N . THR A 1 189 ? -9.121 3.989 8.734 1.00 75.69 189 THR A N 1
ATOM 1501 C CA . THR A 1 189 ? -8.613 5.352 8.565 1.00 75.69 189 THR A CA 1
ATOM 1502 C C . THR A 1 189 ? -7.565 5.336 7.465 1.00 75.69 189 THR A C 1
ATOM 1504 O O . THR A 1 189 ? -6.550 4.663 7.639 1.00 75.69 189 THR A O 1
ATOM 1507 N N . ILE A 1 190 ? -7.749 6.134 6.403 1.00 65.81 190 ILE A N 1
ATOM 1508 C CA . ILE A 1 190 ? -6.892 6.182 5.197 1.00 65.81 190 ILE A CA 1
ATOM 1509 C C . ILE A 1 190 ? -7.192 5.033 4.207 1.00 65.81 190 ILE A C 1
ATOM 1511 O O . ILE A 1 190 ? -6.320 4.247 3.844 1.00 65.81 190 ILE A O 1
ATOM 1515 N N . ASP A 1 191 ? -8.437 4.933 3.734 1.00 62.00 191 ASP A N 1
ATOM 1516 C CA . ASP A 1 191 ? -8.914 3.733 3.013 1.00 62.00 191 ASP A CA 1
ATOM 1517 C C . ASP A 1 191 ? -8.660 3.761 1.489 1.00 62.00 191 ASP A C 1
ATOM 1519 O O . ASP A 1 191 ? -8.724 2.745 0.807 1.00 62.00 191 ASP A O 1
ATOM 1523 N N . GLY A 1 192 ? -8.372 4.907 0.868 1.00 63.44 192 GLY A N 1
ATOM 1524 C CA . GLY A 1 192 ? -8.116 4.960 -0.586 1.00 63.44 192 GLY A CA 1
ATOM 1525 C C . GLY A 1 192 ? -9.240 4.400 -1.492 1.00 63.44 192 GLY A C 1
ATOM 1526 O O . GLY A 1 192 ? -9.063 4.378 -2.711 1.00 63.44 192 GLY A O 1
ATOM 1527 N N . GLY A 1 193 ? -10.386 3.973 -0.934 1.00 73.56 193 GLY A N 1
ATOM 1528 C CA . GLY A 1 193 ? -11.555 3.500 -1.671 1.00 73.56 193 GLY A CA 1
ATOM 1529 C C . GLY A 1 193 ? -12.450 2.428 -1.029 1.00 73.56 193 GLY A C 1
ATOM 1530 O O . GLY A 1 193 ? -13.438 2.099 -1.668 1.00 73.56 193 GLY A O 1
ATOM 1531 N N . GLY A 1 194 ? -12.203 1.860 0.156 1.00 83.81 194 GLY A N 1
ATOM 1532 C CA . GLY A 1 194 ? -13.120 0.868 0.762 1.00 83.81 194 GLY A CA 1
ATOM 1533 C C . GLY A 1 194 ? -12.614 -0.572 0.780 1.00 83.81 194 GLY A C 1
ATOM 1534 O O . GLY A 1 194 ? -13.328 -1.479 1.212 1.00 83.81 194 GLY A O 1
ATOM 1535 N N . ALA A 1 195 ? -11.441 -0.840 0.209 1.00 86.25 195 ALA A N 1
ATOM 1536 C CA . ALA A 1 195 ? -11.078 -2.197 -0.187 1.00 86.25 195 ALA A CA 1
ATOM 1537 C C . ALA A 1 195 ? -10.735 -3.084 1.015 1.00 86.25 195 ALA A C 1
ATOM 1539 O O . ALA A 1 195 ? -11.170 -4.239 1.065 1.00 86.25 195 ALA A O 1
ATOM 1540 N N . LEU A 1 196 ? -9.981 -2.557 1.986 1.00 87.38 196 LEU A N 1
ATOM 1541 C CA . LEU A 1 196 ? -9.603 -3.312 3.178 1.00 87.38 196 LEU A CA 1
ATOM 1542 C C . LEU A 1 196 ? -10.831 -3.598 4.040 1.00 87.38 196 LEU A C 1
ATOM 1544 O O . LEU A 1 196 ? -11.063 -4.757 4.397 1.00 87.38 196 LEU A O 1
ATOM 1548 N N . ILE A 1 197 ? -11.657 -2.580 4.306 1.00 91.38 197 ILE A N 1
ATOM 1549 C CA . ILE A 1 197 ? -12.879 -2.779 5.083 1.00 91.38 197 ILE A CA 1
ATOM 1550 C C . ILE A 1 197 ? -13.812 -3.778 4.391 1.00 91.38 197 ILE A C 1
ATOM 1552 O O . ILE A 1 197 ? -14.336 -4.682 5.039 1.00 91.38 197 ILE A O 1
ATOM 1556 N N . ALA A 1 198 ? -13.939 -3.721 3.061 1.00 92.06 198 ALA A N 1
ATOM 1557 C CA . ALA A 1 198 ? -14.746 -4.679 2.317 1.00 92.06 198 ALA A CA 1
ATOM 1558 C C . ALA A 1 198 ? -14.239 -6.124 2.458 1.00 92.06 198 ALA A C 1
ATOM 1560 O O . ALA A 1 198 ? -15.031 -7.057 2.616 1.00 92.06 198 ALA A O 1
ATOM 1561 N N . LEU A 1 199 ? -12.920 -6.323 2.422 1.00 91.50 199 LEU A N 1
ATOM 1562 C CA . LEU A 1 199 ? -12.294 -7.633 2.607 1.00 91.50 199 LEU A CA 1
ATOM 1563 C C . LEU A 1 199 ? -12.510 -8.177 4.021 1.00 91.50 199 LEU A C 1
ATOM 1565 O O . LEU A 1 199 ? -12.899 -9.338 4.169 1.00 91.50 199 LEU A O 1
ATOM 1569 N N . LEU A 1 200 ? -12.321 -7.340 5.045 1.00 92.81 200 LEU A N 1
ATOM 1570 C CA . LEU A 1 200 ? -12.574 -7.714 6.437 1.00 92.81 200 LEU A CA 1
ATOM 1571 C C . LEU A 1 200 ? -14.033 -8.103 6.645 1.00 92.81 200 LEU A C 1
ATOM 1573 O O . LEU A 1 200 ? -14.307 -9.141 7.245 1.00 92.81 200 LEU A O 1
ATOM 1577 N N . MET A 1 201 ? -14.968 -7.325 6.094 1.00 94.56 201 MET A N 1
ATOM 1578 C CA . MET A 1 201 ? -16.384 -7.639 6.222 1.00 94.56 201 MET A CA 1
ATOM 1579 C C . MET A 1 201 ? -16.721 -8.973 5.548 1.00 94.56 201 MET A C 1
ATOM 1581 O O . MET A 1 201 ? -17.411 -9.805 6.132 1.00 94.56 201 MET A O 1
ATOM 1585 N N . ARG A 1 202 ? -16.195 -9.250 4.354 1.00 94.44 202 ARG A N 1
ATOM 1586 C CA . ARG A 1 202 ? -16.453 -10.526 3.661 1.00 94.44 202 ARG A CA 1
ATOM 1587 C C . ARG A 1 202 ? -15.881 -11.741 4.395 1.00 94.44 202 ARG A C 1
ATOM 1589 O O . ARG A 1 202 ? -16.476 -12.813 4.317 1.00 94.44 202 ARG A O 1
ATOM 1596 N N . ALA A 1 203 ? -14.762 -11.585 5.099 1.00 94.31 203 ALA A N 1
ATOM 1597 C CA . ALA A 1 203 ? -14.121 -12.677 5.828 1.00 94.31 203 ALA A CA 1
ATOM 1598 C C . ALA A 1 203 ? -14.714 -12.916 7.225 1.00 94.31 203 ALA A C 1
ATOM 1600 O O . ALA A 1 203 ? -14.836 -14.062 7.651 1.00 94.31 203 ALA A O 1
ATOM 1601 N N . HIS A 1 204 ? -15.119 -11.850 7.915 1.00 94.81 204 HIS A N 1
ATOM 1602 C CA . HIS A 1 204 ? -15.534 -11.894 9.317 1.00 94.81 204 HIS A CA 1
ATOM 1603 C C . HIS A 1 204 ? -16.982 -11.447 9.457 1.00 94.81 204 HIS A C 1
ATOM 1605 O O . HIS A 1 204 ? -17.281 -10.256 9.530 1.00 94.81 204 HIS A O 1
ATOM 1611 N N . LEU A 1 205 ? -17.906 -12.409 9.446 1.00 93.56 205 LEU A N 1
ATOM 1612 C CA . LEU A 1 205 ? -19.332 -12.153 9.203 1.00 93.56 205 LEU A CA 1
ATOM 1613 C C . LEU A 1 205 ? -20.078 -11.428 10.330 1.00 93.56 205 LEU A C 1
ATOM 1615 O O . LEU A 1 205 ? -21.171 -10.914 10.101 1.00 93.56 205 LEU A O 1
ATOM 1619 N N . THR A 1 206 ? -19.507 -11.392 11.529 1.00 92.44 206 THR A N 1
ATOM 1620 C CA . THR A 1 206 ? -20.140 -10.828 12.728 1.00 92.44 206 THR A CA 1
ATOM 1621 C C . THR A 1 206 ? -19.760 -9.374 12.994 1.00 92.44 206 THR A C 1
ATOM 1623 O O . THR A 1 206 ? -20.369 -8.746 13.855 1.00 92.44 206 THR A O 1
ATOM 1626 N N . MET A 1 207 ? -18.768 -8.833 12.284 1.00 92.94 207 MET A N 1
ATOM 1627 C CA . MET A 1 207 ? -18.333 -7.443 12.441 1.00 92.94 207 MET A CA 1
ATOM 1628 C C . MET A 1 207 ? -19.164 -6.485 11.583 1.00 92.94 207 MET A C 1
ATOM 1630 O O . MET A 1 207 ? -19.693 -6.866 10.538 1.00 92.94 207 MET A O 1
ATOM 1634 N N . ASN A 1 208 ? -19.208 -5.217 11.966 1.00 93.25 208 ASN A N 1
ATOM 1635 C CA . ASN A 1 208 ? -19.615 -4.131 11.079 1.00 93.25 208 ASN A CA 1
ATOM 1636 C C . ASN A 1 208 ? -18.404 -3.268 10.730 1.00 93.25 208 ASN A C 1
ATOM 1638 O O . ASN A 1 208 ? -17.388 -3.283 11.423 1.00 93.25 208 ASN A O 1
ATOM 1642 N N . GLY A 1 209 ? -18.506 -2.537 9.631 1.00 93.12 209 GLY A N 1
ATOM 1643 C CA . GLY A 1 209 ? -17.438 -1.708 9.111 1.00 93.12 209 GLY A CA 1
ATOM 1644 C C . GLY A 1 209 ? -17.823 -0.241 9.057 1.00 93.12 209 GLY A C 1
ATOM 1645 O O . GLY A 1 209 ? -18.999 0.135 9.105 1.00 93.12 209 GLY A O 1
ATOM 1646 N N . GLY A 1 210 ? -16.798 0.583 8.928 1.00 91.81 210 GLY A N 1
ATOM 1647 C CA . GLY A 1 210 ? -16.898 2.010 8.711 1.00 91.81 210 GLY A CA 1
ATOM 1648 C C . GLY A 1 210 ? -15.584 2.575 8.208 1.00 91.81 210 GLY A C 1
ATOM 1649 O O . GLY A 1 210 ? -14.559 1.895 8.196 1.00 91.81 210 GLY A O 1
ATOM 1650 N N . ILE A 1 211 ? -15.636 3.829 7.780 1.00 89.12 211 ILE A N 1
ATOM 1651 C CA . ILE A 1 211 ? -14.496 4.560 7.239 1.00 89.12 211 ILE A CA 1
ATOM 1652 C C . ILE A 1 211 ? -14.484 5.934 7.893 1.00 89.12 211 ILE A C 1
ATOM 1654 O O . ILE A 1 211 ? -15.511 6.615 7.938 1.00 89.12 211 ILE A O 1
ATOM 1658 N N . TYR A 1 212 ? -13.325 6.335 8.398 1.00 83.69 212 TYR A N 1
ATOM 1659 C CA . TYR A 1 212 ? -13.073 7.651 8.960 1.00 83.69 212 TYR A CA 1
ATOM 1660 C C . TYR A 1 212 ? -11.943 8.328 8.185 1.00 83.69 212 TYR A C 1
ATOM 1662 O O . TYR A 1 212 ? -10.797 7.886 8.223 1.00 83.69 212 TYR A O 1
ATOM 1670 N N . ASP A 1 213 ? -12.254 9.409 7.473 1.00 81.50 213 ASP A N 1
ATOM 1671 C CA . ASP A 1 213 ? -11.285 10.098 6.614 1.00 81.50 213 ASP A CA 1
ATOM 1672 C C . ASP A 1 213 ? -11.665 11.575 6.419 1.00 81.50 213 ASP A C 1
ATOM 1674 O O . ASP A 1 213 ? -12.630 12.073 7.000 1.00 81.50 213 ASP A O 1
ATOM 1678 N N . LEU A 1 214 ? -10.932 12.299 5.577 1.00 79.31 214 LEU A N 1
ATOM 1679 C CA . LEU A 1 214 ? -11.294 13.632 5.119 1.00 79.31 214 LEU A CA 1
ATOM 1680 C C . LEU A 1 214 ? -12.665 13.611 4.430 1.00 79.31 214 LEU A C 1
ATOM 1682 O O . LEU A 1 214 ? -12.996 12.701 3.669 1.00 79.31 214 LEU A O 1
ATOM 1686 N N . ALA A 1 215 ? -13.450 14.672 4.631 1.00 82.38 215 ALA A N 1
ATOM 1687 C CA . ALA A 1 215 ? -14.819 14.756 4.113 1.00 82.38 215 ALA A CA 1
ATOM 1688 C C . ALA A 1 215 ? -14.932 14.459 2.605 1.00 82.38 215 ALA A C 1
ATOM 1690 O O . ALA A 1 215 ? -15.781 13.672 2.195 1.00 82.38 215 ALA A O 1
ATOM 1691 N N . HIS A 1 216 ? -14.029 15.007 1.787 1.00 80.75 216 HIS A N 1
ATOM 1692 C CA . HIS A 1 216 ? -14.036 14.778 0.338 1.00 80.75 216 HIS A CA 1
ATOM 1693 C C . HIS A 1 216 ? -13.672 13.331 -0.054 1.00 80.75 216 HIS A C 1
ATOM 1695 O O . HIS A 1 216 ? -14.123 12.844 -1.090 1.00 80.75 216 HIS A O 1
ATOM 1701 N N . VAL A 1 217 ? -12.881 12.626 0.765 1.00 82.31 217 VAL A N 1
ATOM 1702 C CA . VAL A 1 217 ? -12.563 11.201 0.562 1.00 82.31 217 VAL A CA 1
ATOM 1703 C C . VAL A 1 217 ? -13.796 10.353 0.855 1.00 82.31 217 VAL A C 1
ATOM 1705 O O . VAL A 1 217 ? -14.144 9.467 0.073 1.00 82.31 217 VAL A O 1
ATOM 1708 N N . ILE A 1 218 ? -14.518 10.667 1.932 1.00 87.50 218 ILE A N 1
ATOM 1709 C CA . ILE A 1 218 ? -15.781 10.001 2.258 1.00 87.50 218 ILE A CA 1
ATOM 1710 C C . ILE A 1 218 ? -16.829 10.247 1.174 1.00 87.50 218 ILE A C 1
ATOM 1712 O O . ILE A 1 218 ? -17.474 9.301 0.729 1.00 87.50 218 ILE A O 1
ATOM 1716 N N . GLU A 1 219 ? -16.970 11.480 0.686 1.00 88.62 219 GLU A N 1
ATOM 1717 C CA . GLU A 1 219 ? -17.870 11.801 -0.430 1.00 88.62 219 GLU A CA 1
ATOM 1718 C C . GLU A 1 219 ? -17.558 10.974 -1.685 1.00 88.62 219 GLU A C 1
ATOM 1720 O O . GLU A 1 219 ? -18.479 10.487 -2.342 1.00 88.62 219 GLU A O 1
ATOM 1725 N N . HIS A 1 220 ? -16.273 10.760 -1.987 1.00 85.19 220 HIS A N 1
ATOM 1726 C CA . HIS A 1 220 ? -15.840 9.902 -3.089 1.00 85.19 220 HIS A CA 1
ATOM 1727 C C . HIS A 1 220 ? -16.127 8.410 -2.848 1.00 85.19 220 HIS A C 1
ATOM 1729 O O . HIS A 1 220 ? -16.403 7.681 -3.799 1.00 85.19 220 HIS A O 1
ATOM 1735 N N . THR A 1 221 ? -16.096 7.964 -1.591 1.00 88.50 221 THR A N 1
ATOM 1736 C CA . THR A 1 221 ? -16.184 6.544 -1.211 1.00 88.50 221 THR A CA 1
ATOM 1737 C C . THR A 1 221 ? -17.622 6.060 -1.011 1.00 88.50 221 THR A C 1
ATOM 1739 O O . THR A 1 221 ? -17.943 4.912 -1.318 1.00 88.50 221 THR A O 1
ATOM 1742 N N . VAL A 1 222 ? -18.532 6.933 -0.562 1.00 92.00 222 VAL A N 1
ATOM 1743 C CA . VAL A 1 222 ? -19.961 6.618 -0.357 1.00 92.00 222 VAL A CA 1
ATOM 1744 C C . VAL A 1 222 ? -20.598 5.915 -1.570 1.00 92.00 222 VAL A C 1
ATOM 1746 O O . VAL A 1 222 ? -21.282 4.904 -1.368 1.00 92.00 222 VAL A O 1
ATOM 1749 N N . PRO A 1 223 ? -20.386 6.366 -2.825 1.00 93.94 223 PRO A N 1
ATOM 1750 C CA . PRO A 1 223 ? -20.920 5.687 -3.999 1.00 93.94 223 PRO A CA 1
ATOM 1751 C C . PRO A 1 223 ? -20.489 4.226 -4.145 1.00 93.94 223 PRO A C 1
ATOM 1753 O O . PRO A 1 223 ? -21.261 3.452 -4.707 1.00 93.94 223 PRO A O 1
ATOM 1756 N N . PHE A 1 224 ? -19.314 3.830 -3.648 1.00 93.44 224 PHE A N 1
ATOM 1757 C CA . PHE A 1 224 ? -18.825 2.457 -3.779 1.00 93.44 224 PHE A CA 1
ATOM 1758 C C . PHE A 1 224 ? -19.633 1.459 -2.944 1.00 93.44 224 PHE A C 1
ATOM 1760 O O . PHE A 1 224 ? -19.817 0.331 -3.390 1.00 93.44 224 PHE A O 1
ATOM 1767 N N . PHE A 1 225 ? -20.177 1.878 -1.797 1.00 94.88 225 PHE A N 1
ATOM 1768 C CA . PHE A 1 225 ? -21.008 1.037 -0.923 1.00 94.88 225 PHE A CA 1
ATOM 1769 C C . PHE A 1 225 ? -22.512 1.249 -1.122 1.00 94.88 225 PHE A C 1
ATOM 1771 O O . PHE A 1 225 ? -23.301 0.330 -0.927 1.00 94.88 225 PHE A O 1
ATOM 1778 N N . HIS A 1 226 ? -22.938 2.462 -1.487 1.00 95.94 226 HIS A N 1
ATOM 1779 C CA . HIS A 1 226 ? -24.359 2.828 -1.450 1.00 95.94 226 HIS A CA 1
ATOM 1780 C C . HIS A 1 226 ? -25.002 3.069 -2.820 1.00 95.94 226 HIS A C 1
ATOM 1782 O O . HIS A 1 226 ? -26.230 3.181 -2.889 1.00 95.94 226 HIS A O 1
ATOM 1788 N N . SER A 1 227 ? -24.228 3.120 -3.910 1.00 95.62 227 SER A N 1
ATOM 1789 C CA . SER A 1 227 ? -24.810 3.111 -5.259 1.00 95.62 227 SER A CA 1
ATOM 1790 C C . SER A 1 227 ? -25.246 1.704 -5.643 1.00 95.62 227 SER A C 1
ATOM 1792 O O . SER A 1 227 ? -24.633 0.724 -5.232 1.00 95.62 227 SER A O 1
ATOM 1794 N N . ARG A 1 228 ? -26.271 1.603 -6.496 1.00 93.06 228 ARG A N 1
ATOM 1795 C CA . ARG A 1 228 ? -26.780 0.315 -6.994 1.00 93.06 228 ARG A CA 1
ATOM 1796 C C . ARG A 1 228 ? -25.684 -0.559 -7.615 1.00 93.06 228 ARG A C 1
ATOM 1798 O O . ARG A 1 228 ? -25.663 -1.755 -7.359 1.00 93.06 228 ARG A O 1
ATOM 1805 N N . ASP A 1 229 ? -24.800 0.057 -8.395 1.00 94.06 229 ASP A N 1
ATOM 1806 C CA . ASP A 1 229 ? -23.696 -0.608 -9.096 1.00 94.06 229 ASP A CA 1
ATOM 1807 C C . ASP A 1 229 ? -22.337 -0.299 -8.434 1.00 94.06 229 ASP A C 1
ATOM 1809 O O . ASP A 1 229 ? -21.291 -0.329 -9.080 1.00 94.06 229 ASP A O 1
ATOM 1813 N N . GLY A 1 230 ? -22.352 0.067 -7.146 1.00 92.00 230 GLY A N 1
ATOM 1814 C CA . GLY A 1 230 ? -21.138 0.304 -6.371 1.00 92.00 230 GLY A CA 1
ATOM 1815 C C . GLY A 1 230 ? -20.313 -0.976 -6.214 1.00 92.00 230 GLY A C 1
ATOM 1816 O O . GLY A 1 230 ? -20.864 -2.064 -6.051 1.00 92.00 230 GLY A O 1
ATOM 1817 N N . GLN A 1 231 ? -18.984 -0.849 -6.232 1.00 91.94 231 GLN A N 1
ATOM 1818 C CA . GLN A 1 231 ? -18.048 -1.980 -6.137 1.00 91.94 231 GLN A CA 1
ATOM 1819 C C . GLN A 1 231 ? -18.243 -2.847 -4.876 1.00 91.94 231 GLN A C 1
ATOM 1821 O O . GLN A 1 231 ? -17.916 -4.036 -4.879 1.00 91.94 231 GLN A O 1
ATOM 1826 N N . PHE A 1 232 ? -18.778 -2.255 -3.808 1.00 94.62 232 PHE A N 1
ATOM 1827 C CA . PHE A 1 232 ? -19.021 -2.871 -2.505 1.00 94.62 232 PHE A CA 1
ATOM 1828 C C . PHE A 1 232 ? -20.495 -2.767 -2.092 1.00 94.62 232 PHE A C 1
ATOM 1830 O O . PHE A 1 232 ? -20.817 -2.771 -0.904 1.00 94.62 232 PHE A O 1
ATOM 1837 N N . ALA A 1 233 ? -21.407 -2.655 -3.065 1.00 95.38 233 ALA A N 1
ATOM 1838 C CA . ALA A 1 233 ? -22.841 -2.528 -2.810 1.00 95.38 233 ALA A CA 1
ATOM 1839 C C . ALA A 1 233 ? -23.426 -3.716 -2.022 1.00 95.38 233 ALA A C 1
ATOM 1841 O O . ALA A 1 233 ? -24.408 -3.552 -1.298 1.00 95.38 233 ALA A O 1
ATOM 1842 N N . ASP A 1 234 ? -22.800 -4.895 -2.113 1.00 96.44 234 ASP A N 1
ATOM 1843 C CA . ASP A 1 234 ? -23.131 -6.089 -1.325 1.00 96.44 234 ASP A CA 1
ATOM 1844 C C . ASP A 1 234 ? -22.942 -5.894 0.187 1.00 96.44 234 ASP A C 1
ATOM 1846 O O . ASP A 1 234 ? -23.544 -6.614 0.981 1.00 96.44 234 ASP A O 1
ATOM 1850 N N . LEU A 1 235 ? -22.132 -4.915 0.594 1.00 96.38 235 LEU A N 1
ATOM 1851 C CA . LEU A 1 235 ? -21.779 -4.658 1.988 1.00 96.38 235 LEU A CA 1
ATOM 1852 C C . LEU A 1 235 ? -22.522 -3.470 2.597 1.00 96.38 235 LEU A C 1
ATOM 1854 O O . LEU A 1 235 ? -22.261 -3.133 3.748 1.00 96.38 235 LEU A O 1
ATOM 1858 N N . LYS A 1 236 ? -23.464 -2.860 1.869 1.00 95.31 236 LYS A N 1
ATOM 1859 C CA . LYS A 1 236 ? -24.225 -1.677 2.302 1.00 95.31 236 LYS A CA 1
ATOM 1860 C C . LYS A 1 236 ? -24.769 -1.770 3.733 1.00 95.31 236 LYS A C 1
ATOM 1862 O O . LYS A 1 236 ? -24.717 -0.788 4.465 1.00 95.31 236 LYS A O 1
ATOM 1867 N N . ASP A 1 237 ? -25.320 -2.921 4.110 1.00 95.25 237 ASP A N 1
ATOM 1868 C CA . ASP A 1 237 ? -25.962 -3.097 5.420 1.00 95.25 237 ASP A CA 1
ATOM 1869 C C . ASP A 1 237 ? -24.943 -3.317 6.547 1.00 95.25 237 ASP A C 1
ATOM 1871 O O . ASP A 1 237 ? -25.249 -3.097 7.715 1.00 95.25 237 ASP A O 1
ATOM 1875 N N . ARG A 1 238 ? -23.721 -3.733 6.197 1.00 95.00 238 ARG A N 1
ATOM 1876 C CA . ARG A 1 238 ? -22.617 -3.962 7.137 1.00 95.00 238 ARG A CA 1
ATOM 1877 C C . ARG A 1 238 ? -21.623 -2.816 7.205 1.00 95.00 238 ARG A C 1
ATOM 1879 O O . ARG A 1 238 ? -20.849 -2.750 8.152 1.00 95.00 238 ARG A O 1
ATOM 1886 N N . VAL A 1 239 ? -21.660 -1.916 6.231 1.00 94.56 239 VAL A N 1
ATOM 1887 C CA . VAL A 1 239 ? -20.944 -0.640 6.218 1.00 94.56 239 VAL A CA 1
ATOM 1888 C C . VAL A 1 239 ? -21.991 0.456 6.023 1.00 94.56 239 VAL A C 1
ATOM 1890 O O . VAL A 1 239 ? -22.157 0.980 4.918 1.00 94.56 239 VAL A O 1
ATOM 1893 N N . PRO A 1 240 ? -22.790 0.742 7.063 1.00 94.12 240 PRO A N 1
ATOM 1894 C CA . PRO A 1 240 ? -23.911 1.649 6.931 1.00 94.12 240 PRO A CA 1
ATOM 1895 C C . PRO A 1 240 ? -23.414 3.098 6.807 1.00 94.12 240 PRO A C 1
ATOM 1897 O O . PRO A 1 240 ? -22.304 3.445 7.219 1.00 94.12 240 PRO A O 1
ATOM 1900 N N . ARG A 1 241 ? -24.234 3.973 6.212 1.00 92.19 241 ARG A N 1
ATOM 1901 C CA . ARG A 1 241 ? -23.814 5.328 5.805 1.00 92.19 241 ARG A CA 1
ATOM 1902 C C . ARG A 1 241 ? -23.361 6.183 6.989 1.00 92.19 241 ARG A C 1
ATOM 1904 O O . ARG A 1 241 ? -22.504 7.050 6.816 1.00 92.19 241 ARG A O 1
ATOM 1911 N N . GLU A 1 242 ? -23.947 5.961 8.157 1.00 91.12 242 GLU A N 1
ATOM 1912 C CA . GLU A 1 242 ? -23.610 6.591 9.432 1.00 91.12 242 GLU A CA 1
ATOM 1913 C C . GLU A 1 242 ? -22.189 6.273 9.911 1.00 91.12 242 GLU A C 1
ATOM 1915 O O . GLU A 1 242 ? -21.592 7.092 10.604 1.00 91.12 242 GLU A O 1
ATOM 1920 N N . ASN A 1 243 ? -21.619 5.146 9.475 1.00 89.25 243 ASN A N 1
ATOM 1921 C CA . ASN A 1 243 ? -20.247 4.749 9.779 1.00 89.25 243 ASN A CA 1
ATOM 1922 C C . ASN A 1 243 ? -19.242 5.265 8.733 1.00 89.25 243 ASN A C 1
ATOM 1924 O O . ASN A 1 243 ? -18.061 4.943 8.809 1.00 89.25 243 ASN A O 1
ATOM 1928 N N . LEU A 1 244 ? -19.684 6.063 7.753 1.00 87.19 244 LEU A N 1
ATOM 1929 C CA . LEU A 1 244 ? -18.822 6.768 6.801 1.00 87.19 244 LEU A CA 1
ATOM 1930 C C . LEU A 1 244 ? -18.672 8.227 7.246 1.00 87.19 244 LEU A C 1
ATOM 1932 O O . LEU A 1 244 ? -19.486 9.095 6.902 1.00 87.19 244 LEU A O 1
ATOM 1936 N N . ILE A 1 245 ? -17.644 8.476 8.052 1.00 82.88 245 ILE A N 1
ATOM 1937 C CA . ILE A 1 245 ? -17.466 9.700 8.836 1.00 82.88 245 ILE A CA 1
ATOM 1938 C C . ILE A 1 245 ? -16.371 10.567 8.214 1.00 82.88 245 ILE A C 1
ATOM 1940 O O . ILE A 1 245 ? -15.214 10.165 8.127 1.00 82.88 245 ILE A O 1
ATOM 1944 N N . GLY A 1 246 ? -16.750 11.774 7.789 1.00 80.50 246 GLY A N 1
ATOM 1945 C CA . GLY A 1 246 ? -15.831 12.774 7.250 1.00 80.50 246 GLY A CA 1
ATOM 1946 C C . GLY A 1 246 ? -15.387 13.774 8.317 1.00 80.50 246 GLY A C 1
ATOM 1947 O O . GLY A 1 246 ? -16.238 14.467 8.871 1.00 80.50 246 GLY A O 1
ATOM 1948 N N . ASP A 1 247 ? -14.082 13.900 8.556 1.00 69.50 247 ASP A N 1
ATOM 1949 C CA . ASP A 1 247 ? -13.486 14.878 9.473 1.00 69.50 247 ASP A CA 1
ATOM 1950 C C . ASP A 1 247 ? -12.592 15.883 8.715 1.00 69.50 247 ASP A C 1
ATOM 1952 O O . ASP A 1 247 ? -11.591 15.492 8.109 1.00 69.50 247 ASP A O 1
ATOM 1956 N N . PRO A 1 248 ? -12.903 17.195 8.731 1.00 60.72 248 PRO A N 1
ATOM 1957 C CA . PRO A 1 248 ? -12.072 18.220 8.098 1.00 60.72 248 PRO A CA 1
ATOM 1958 C C . PRO A 1 248 ? -10.698 18.429 8.767 1.00 60.72 248 PRO A C 1
ATOM 1960 O O . PRO A 1 248 ? -9.847 19.086 8.170 1.00 60.72 248 PRO A O 1
ATOM 1963 N N . GLN A 1 249 ? -10.461 17.893 9.972 1.00 59.09 249 GLN A N 1
ATOM 1964 C CA . GLN A 1 249 ? -9.203 18.002 10.729 1.00 59.09 249 GLN A CA 1
ATOM 1965 C C . GLN A 1 249 ? -8.498 16.654 10.939 1.00 59.09 249 GLN A C 1
ATOM 1967 O O . GLN A 1 249 ? -7.627 16.549 11.804 1.00 59.09 249 GLN A O 1
ATOM 1972 N N . ALA A 1 250 ? -8.811 15.639 10.125 1.00 52.22 250 ALA A N 1
ATOM 1973 C CA . ALA A 1 250 ? -8.278 14.286 10.291 1.00 52.22 250 ALA A CA 1
ATOM 1974 C C . ALA A 1 250 ? -6.738 14.218 10.364 1.00 52.22 250 ALA A C 1
ATOM 1976 O O . ALA A 1 250 ? -6.217 13.252 10.892 1.00 52.22 250 ALA A O 1
ATOM 1977 N N . LEU A 1 251 ? -5.995 15.240 9.914 1.00 52.12 251 LEU A N 1
ATOM 1978 C CA . LEU A 1 251 ? -4.526 15.315 9.962 1.00 52.12 251 LEU A CA 1
ATOM 1979 C C . LEU A 1 251 ? -3.916 15.248 11.381 1.00 52.12 251 LEU A C 1
ATOM 1981 O O . LEU A 1 251 ? -2.752 14.872 11.514 1.00 52.12 251 LEU A O 1
ATOM 1985 N N . GLU A 1 252 ? -4.678 15.526 12.445 1.00 68.44 252 GLU A N 1
ATOM 1986 C CA . GLU A 1 252 ? -4.276 15.248 13.838 1.00 68.44 252 GLU A CA 1
ATOM 1987 C C . GLU A 1 252 ? -4.659 13.820 14.288 1.00 68.44 252 GLU A C 1
ATOM 1989 O O . GLU A 1 252 ? -5.073 13.594 15.428 1.00 68.44 252 GLU A O 1
ATOM 1994 N N . ILE A 1 253 ? -4.492 12.849 13.378 1.00 70.88 253 ILE A N 1
ATOM 1995 C CA . ILE A 1 253 ? -5.026 11.474 13.412 1.00 70.88 253 ILE A CA 1
ATOM 1996 C C . ILE A 1 253 ? -5.001 10.860 14.815 1.00 70.88 253 ILE A C 1
ATOM 1998 O O . ILE A 1 253 ? -6.045 10.527 15.363 1.00 70.88 253 ILE A O 1
ATOM 2002 N N . LEU A 1 254 ? -3.823 10.734 15.433 1.00 68.25 254 LEU A N 1
ATOM 2003 C CA . LEU A 1 254 ? -3.695 10.015 16.706 1.00 68.25 254 LEU A CA 1
ATOM 2004 C C . LEU A 1 254 ? -4.393 10.721 17.875 1.00 68.25 254 LEU A C 1
ATOM 2006 O O . LEU A 1 254 ? -4.921 10.048 18.759 1.00 68.25 254 LEU A O 1
ATOM 2010 N N . ARG A 1 255 ? -4.439 12.059 17.883 1.00 70.44 255 ARG A N 1
ATOM 2011 C CA . ARG A 1 255 ? -5.155 12.811 18.925 1.00 70.44 255 ARG A CA 1
ATOM 2012 C C . ARG A 1 255 ? -6.661 12.708 18.737 1.00 70.44 255 ARG A C 1
ATOM 2014 O O . ARG A 1 255 ? -7.363 12.458 19.715 1.00 70.44 255 ARG A O 1
ATOM 2021 N N . ASN A 1 256 ? -7.139 12.839 17.502 1.00 73.19 256 ASN A N 1
ATOM 2022 C CA . ASN A 1 256 ? -8.564 12.727 17.188 1.00 73.19 256 ASN A CA 1
ATOM 2023 C C . ASN A 1 256 ? -9.062 11.305 17.468 1.00 73.19 256 ASN A C 1
ATOM 2025 O O . ASN A 1 256 ? -10.066 11.132 18.153 1.00 73.19 256 ASN A O 1
ATOM 2029 N N . ILE A 1 257 ? -8.301 10.286 17.055 1.00 74.25 257 ILE A N 1
ATOM 2030 C CA . ILE A 1 257 ? -8.575 8.885 17.385 1.00 74.25 257 ILE A CA 1
ATOM 2031 C C . ILE A 1 257 ? -8.583 8.690 18.903 1.00 74.25 257 ILE A C 1
ATOM 2033 O O . ILE A 1 257 ? -9.512 8.085 19.426 1.00 74.25 257 ILE A O 1
ATOM 2037 N N . ARG A 1 258 ? -7.616 9.239 19.651 1.00 70.75 258 ARG A N 1
ATOM 2038 C CA . ARG A 1 258 ? -7.615 9.114 21.118 1.00 70.75 258 ARG A CA 1
ATOM 2039 C C . ARG A 1 258 ? -8.849 9.740 21.771 1.00 70.75 258 ARG A C 1
ATOM 2041 O O . ARG A 1 258 ? -9.312 9.216 22.784 1.00 70.75 258 ARG A O 1
ATOM 2048 N N . GLN A 1 259 ? -9.356 10.852 21.243 1.00 69.12 259 GLN A N 1
ATOM 2049 C CA . GLN A 1 259 ? -10.585 11.482 21.734 1.00 69.12 259 GLN A CA 1
ATOM 2050 C C . GLN A 1 259 ? -11.838 10.688 21.343 1.00 69.12 259 GLN A C 1
ATOM 2052 O O . GLN A 1 259 ? -12.777 10.610 22.134 1.00 69.12 259 GLN A O 1
ATOM 2057 N N . ALA A 1 260 ? -11.843 10.081 20.155 1.00 67.94 260 ALA A N 1
ATOM 2058 C CA . ALA A 1 260 ? -12.952 9.280 19.645 1.00 67.94 260 ALA A CA 1
ATOM 2059 C C . ALA A 1 260 ? -13.038 7.893 20.304 1.00 67.94 260 ALA A C 1
ATOM 2061 O O . ALA A 1 260 ? -14.135 7.377 20.528 1.00 67.94 260 ALA A O 1
ATOM 2062 N N . ILE A 1 261 ? -11.899 7.293 20.665 1.00 70.38 261 ILE A N 1
ATOM 2063 C CA . ILE A 1 261 ? -11.858 6.031 21.398 1.00 70.38 261 ILE A CA 1
ATOM 2064 C C . ILE A 1 261 ? -12.184 6.306 22.870 1.00 70.38 261 ILE A C 1
ATOM 2066 O O . ILE A 1 261 ? -11.331 6.670 23.684 1.00 70.38 261 ILE A O 1
ATOM 2070 N N . LEU A 1 262 ? -13.453 6.104 23.223 1.00 63.78 262 LEU A N 1
ATOM 2071 C CA . LEU A 1 262 ? -13.918 6.138 24.606 1.00 63.78 262 LEU A CA 1
ATOM 2072 C C . LEU A 1 262 ? -13.155 5.092 25.452 1.00 63.78 262 LEU A C 1
ATOM 2074 O O . LEU A 1 262 ? -13.045 3.946 25.023 1.00 63.78 262 LEU A O 1
ATOM 2078 N N . PRO A 1 263 ? -12.704 5.393 26.681 1.00 58.56 263 PRO A N 1
ATOM 2079 C CA . PRO A 1 263 ? -12.132 4.378 27.569 1.00 58.56 263 PRO A CA 1
ATOM 2080 C C . PRO A 1 263 ? -13.137 3.242 27.827 1.00 58.56 263 PRO A C 1
ATOM 2082 O O . PRO A 1 263 ? -14.302 3.500 28.139 1.00 58.56 263 PRO A O 1
ATOM 2085 N N . GLY A 1 264 ? -12.729 1.986 27.648 1.00 60.38 264 GLY A N 1
ATOM 2086 C CA . GLY A 1 264 ? -13.591 0.819 27.854 1.00 60.38 264 GLY A CA 1
ATOM 2087 C C . GLY A 1 264 ? -12.935 -0.480 27.390 1.00 60.38 264 GLY A C 1
ATOM 2088 O O . GLY A 1 264 ? -12.053 -0.455 26.534 1.00 60.38 264 GLY A O 1
ATOM 2089 N N . ALA A 1 265 ? -13.356 -1.609 27.965 1.00 60.03 265 ALA A N 1
ATOM 2090 C CA . ALA A 1 265 ? -12.835 -2.922 27.594 1.00 60.03 265 ALA A CA 1
ATOM 2091 C C . ALA A 1 265 ? -13.083 -3.203 26.099 1.00 60.03 265 ALA A C 1
ATOM 2093 O O . ALA A 1 265 ? -14.181 -2.955 25.608 1.00 60.03 265 ALA A O 1
ATOM 2094 N N . GLY A 1 266 ? -12.064 -3.696 25.389 1.00 64.94 266 GLY A N 1
ATOM 2095 C CA . GLY A 1 266 ? -12.160 -4.111 23.981 1.00 64.94 266 GLY A CA 1
ATOM 2096 C C . GLY A 1 266 ? -11.955 -3.011 22.933 1.00 64.94 266 GLY A C 1
ATOM 2097 O O . GLY A 1 266 ? -11.837 -3.321 21.750 1.00 64.94 266 GLY A O 1
ATOM 2098 N N . ARG A 1 267 ? -11.861 -1.736 23.332 1.00 77.62 267 ARG A N 1
ATOM 2099 C CA . ARG A 1 267 ? -11.634 -0.627 22.396 1.00 77.62 267 ARG A CA 1
ATOM 2100 C C . ARG A 1 267 ? -10.149 -0.415 22.143 1.00 77.62 267 ARG A C 1
ATOM 2102 O O . ARG A 1 267 ? -9.390 -0.163 23.076 1.00 77.62 267 ARG A O 1
ATOM 2109 N N . ARG A 1 268 ? -9.755 -0.475 20.876 1.00 84.94 268 ARG A N 1
ATOM 2110 C CA . ARG A 1 268 ? -8.356 -0.443 20.447 1.00 84.94 268 ARG A CA 1
ATOM 2111 C C . ARG A 1 268 ? -8.190 0.256 19.109 1.00 84.94 268 ARG A C 1
ATOM 2113 O O . ARG A 1 268 ? -9.132 0.354 18.327 1.00 84.94 268 ARG A O 1
ATOM 2120 N N . LEU A 1 269 ? -6.978 0.731 18.872 1.00 87.19 269 LEU A N 1
ATOM 2121 C CA . LEU A 1 269 ? -6.496 1.217 17.590 1.00 87.19 269 LEU A CA 1
ATOM 2122 C C . LEU A 1 269 ? -5.563 0.155 17.012 1.00 87.19 269 LEU A C 1
ATOM 2124 O O . LEU A 1 269 ? -4.641 -0.287 17.691 1.00 87.19 269 LEU A O 1
ATOM 2128 N N . ILE A 1 270 ? -5.784 -0.226 15.758 1.00 88.69 270 ILE A N 1
ATOM 2129 C CA . ILE A 1 270 ? -4.893 -1.128 15.029 1.00 88.69 270 ILE A CA 1
ATOM 2130 C C . ILE A 1 270 ? -4.191 -0.301 13.964 1.00 88.69 270 ILE A C 1
ATOM 2132 O O . ILE A 1 270 ? -4.844 0.291 13.110 1.00 88.69 270 ILE A O 1
ATOM 2136 N N . ILE A 1 271 ? -2.863 -0.262 14.010 1.00 87.12 271 ILE A N 1
ATOM 2137 C CA . ILE A 1 271 ? -2.055 0.363 12.961 1.00 87.12 271 ILE A CA 1
ATOM 2138 C C . ILE A 1 271 ? -1.440 -0.751 12.119 1.00 87.12 271 ILE A C 1
ATOM 2140 O O . ILE A 1 271 ? -0.684 -1.575 12.634 1.00 87.12 271 ILE A O 1
ATOM 2144 N N . LEU A 1 272 ? -1.761 -0.770 10.826 1.00 86.75 272 LEU A N 1
ATOM 2145 C CA . LEU A 1 272 ? -1.131 -1.653 9.848 1.00 86.75 272 LEU A CA 1
ATOM 2146 C C . LEU A 1 272 ? 0.097 -0.953 9.268 1.00 86.75 272 LEU A C 1
ATOM 2148 O O . LEU A 1 272 ? -0.025 -0.156 8.346 1.00 86.75 272 LEU A O 1
ATOM 2152 N N . GLU A 1 273 ? 1.277 -1.240 9.818 1.00 81.69 273 GLU A N 1
ATOM 2153 C CA . GLU A 1 273 ? 2.524 -0.609 9.376 1.00 81.69 273 GLU A CA 1
ATOM 2154 C C . GLU A 1 273 ? 3.717 -1.565 9.436 1.00 81.69 273 GLU A C 1
ATOM 2156 O O . GLU A 1 273 ? 3.760 -2.509 10.231 1.00 81.69 273 GLU A O 1
ATOM 2161 N N . SER A 1 274 ? 4.721 -1.319 8.599 1.00 75.69 274 SER A N 1
ATOM 2162 C CA . SER A 1 274 ? 5.982 -2.048 8.602 1.00 75.69 274 SER A CA 1
ATOM 2163 C C . SER A 1 274 ? 6.893 -1.608 9.756 1.00 75.69 274 SER A C 1
ATOM 2165 O O . SER A 1 274 ? 7.679 -0.673 9.642 1.00 75.69 274 SER A O 1
ATOM 2167 N N . VAL A 1 275 ? 6.883 -2.345 10.869 1.00 67.00 275 VAL A N 1
ATOM 2168 C CA . VAL A 1 275 ? 7.817 -2.106 11.997 1.00 67.00 275 VAL A CA 1
ATOM 2169 C C . VAL A 1 275 ? 9.230 -2.637 11.708 1.00 67.00 275 VAL A C 1
ATOM 2171 O O . VAL A 1 275 ? 10.224 -2.198 12.295 1.00 67.00 275 VAL A O 1
ATOM 2174 N N . ARG A 1 276 ? 9.350 -3.587 10.775 1.00 59.97 276 ARG A N 1
ATOM 2175 C CA . ARG A 1 276 ? 10.638 -4.089 10.289 1.00 59.97 276 ARG A CA 1
ATOM 2176 C C . ARG A 1 276 ? 11.018 -3.282 9.058 1.00 59.97 276 ARG A C 1
ATOM 2178 O O . ARG A 1 276 ? 10.327 -3.366 8.053 1.00 59.97 276 ARG A O 1
ATOM 2185 N N . LEU A 1 277 ? 12.122 -2.536 9.116 1.00 52.22 277 LEU A N 1
ATOM 2186 C CA . LEU A 1 277 ? 12.620 -1.797 7.954 1.00 52.22 277 LEU A CA 1
ATOM 2187 C C . LEU A 1 277 ? 12.775 -2.739 6.754 1.00 52.22 277 LEU A C 1
ATOM 2189 O O . LEU A 1 277 ? 13.704 -3.553 6.693 1.00 52.22 277 LEU A O 1
ATOM 2193 N N . SER A 1 278 ? 11.904 -2.588 5.759 1.00 57.66 278 SER A N 1
ATOM 2194 C CA . SER A 1 278 ? 12.270 -2.966 4.406 1.00 57.66 278 SER A CA 1
ATOM 2195 C C . SER A 1 278 ? 13.393 -2.001 4.017 1.00 57.66 278 SER A C 1
ATOM 2197 O O . SER A 1 278 ? 13.229 -0.783 4.082 1.00 57.66 278 SER A O 1
ATOM 2199 N N . ARG A 1 279 ? 14.575 -2.531 3.674 1.00 56.44 279 ARG A N 1
ATOM 2200 C CA . ARG A 1 279 ? 15.788 -1.726 3.405 1.00 56.44 279 ARG A CA 1
ATOM 2201 C C . ARG A 1 279 ? 15.586 -0.648 2.329 1.00 56.44 279 ARG A C 1
ATOM 2203 O O . ARG A 1 279 ? 16.417 0.242 2.210 1.00 56.44 279 ARG A O 1
ATOM 2210 N N . TYR A 1 280 ? 14.509 -0.752 1.552 1.00 69.25 280 TYR A N 1
ATOM 2211 C CA . TYR A 1 280 ? 14.173 0.147 0.456 1.00 69.25 280 TYR A CA 1
ATOM 2212 C C . TYR A 1 280 ? 12.918 0.994 0.708 1.00 69.25 280 TYR A C 1
ATOM 2214 O O . TYR A 1 280 ? 12.738 1.980 -0.000 1.00 69.25 280 TYR A O 1
ATOM 2222 N N . ALA A 1 281 ? 12.066 0.656 1.685 1.00 73.81 281 ALA A N 1
ATOM 2223 C CA . ALA A 1 281 ? 10.854 1.432 1.977 1.00 73.81 281 ALA A CA 1
ATOM 2224 C C . ALA A 1 281 ? 11.209 2.840 2.460 1.00 73.81 281 ALA A C 1
ATOM 2226 O O . ALA A 1 281 ? 10.753 3.812 1.870 1.00 73.81 281 ALA A O 1
ATOM 2227 N N . ASP A 1 282 ? 12.139 2.946 3.409 1.00 77.44 282 ASP A N 1
ATOM 2228 C CA . ASP A 1 282 ? 12.605 4.235 3.930 1.00 77.44 282 ASP A CA 1
ATOM 2229 C C . ASP A 1 282 ? 13.198 5.127 2.829 1.00 77.44 282 ASP A C 1
ATOM 2231 O O . ASP A 1 282 ? 12.884 6.311 2.722 1.00 77.44 282 ASP A O 1
ATOM 2235 N N . LEU A 1 283 ? 13.965 4.527 1.910 1.00 82.81 283 LEU A N 1
ATOM 2236 C CA . LEU A 1 283 ? 14.495 5.244 0.754 1.00 82.81 283 LEU A CA 1
ATOM 2237 C C . LEU A 1 283 ? 13.378 5.714 -0.191 1.00 82.81 283 LEU A C 1
ATOM 2239 O O . LEU A 1 283 ? 13.431 6.841 -0.676 1.00 82.81 283 LEU A O 1
ATOM 2243 N N . ASN A 1 284 ? 12.362 4.886 -0.444 1.00 83.69 284 ASN A N 1
ATOM 2244 C CA . ASN A 1 284 ? 11.211 5.275 -1.262 1.00 83.69 284 ASN A CA 1
ATOM 2245 C C . ASN A 1 284 ? 10.402 6.404 -0.603 1.00 83.69 284 ASN A C 1
ATOM 2247 O O . ASN A 1 284 ? 9.977 7.331 -1.296 1.00 83.69 284 ASN A O 1
ATOM 2251 N N . MET A 1 285 ? 10.229 6.372 0.719 1.00 83.12 285 MET A N 1
ATOM 2252 C CA . MET A 1 285 ? 9.542 7.426 1.469 1.00 83.12 285 MET A CA 1
ATOM 2253 C C . MET A 1 285 ? 10.328 8.738 1.446 1.00 83.12 285 MET A C 1
ATOM 2255 O O . MET A 1 285 ? 9.748 9.798 1.192 1.00 83.12 285 MET A O 1
ATOM 2259 N N . MET A 1 286 ? 11.653 8.673 1.593 1.00 88.06 286 MET A N 1
ATOM 2260 C CA . MET A 1 286 ? 12.538 9.827 1.437 1.00 88.06 286 MET A CA 1
ATOM 2261 C C . MET A 1 286 ? 12.447 10.411 0.019 1.00 88.06 286 MET A C 1
ATOM 2263 O O . MET A 1 286 ? 12.302 11.622 -0.145 1.00 88.06 286 MET A O 1
ATOM 2267 N N . VAL A 1 287 ? 12.497 9.554 -1.010 1.00 90.19 287 VAL A N 1
ATOM 2268 C CA . VAL A 1 287 ? 12.442 9.956 -2.427 1.00 90.19 287 VAL A CA 1
ATOM 2269 C C . VAL A 1 287 ? 11.150 10.691 -2.765 1.00 90.19 287 VAL A C 1
ATOM 2271 O O . VAL A 1 287 ? 11.194 11.690 -3.484 1.00 90.19 287 VAL A O 1
ATOM 2274 N N . THR A 1 288 ? 10.021 10.209 -2.253 1.00 86.31 288 THR A N 1
ATOM 2275 C CA . THR A 1 288 ? 8.689 10.671 -2.660 1.00 86.31 288 THR A CA 1
ATOM 2276 C C . THR A 1 288 ? 8.156 11.815 -1.802 1.00 86.31 288 THR A C 1
ATOM 2278 O O . THR A 1 288 ? 7.673 12.808 -2.344 1.00 86.31 288 THR A O 1
ATOM 2281 N N . ALA A 1 289 ? 8.259 11.702 -0.478 1.00 83.00 289 ALA A N 1
ATOM 2282 C CA . ALA A 1 289 ? 7.527 12.552 0.462 1.00 83.00 289 ALA A CA 1
ATOM 2283 C C . ALA A 1 289 ? 8.388 13.094 1.614 1.00 83.00 289 ALA A C 1
ATOM 2285 O O . ALA A 1 289 ? 7.848 13.679 2.550 1.00 83.00 289 ALA A O 1
ATOM 2286 N N . ASN A 1 290 ? 9.712 12.889 1.574 1.00 82.25 290 ASN A N 1
ATOM 2287 C CA . ASN A 1 290 ? 10.599 13.118 2.721 1.00 82.25 290 ASN A CA 1
ATOM 2288 C C . ASN A 1 290 ? 10.144 12.361 3.986 1.00 82.25 290 ASN A C 1
ATOM 2290 O O . ASN A 1 290 ? 10.359 12.815 5.111 1.00 82.25 290 ASN A O 1
ATOM 2294 N N . GLY A 1 291 ? 9.438 11.246 3.788 1.00 76.94 291 GLY A N 1
ATOM 2295 C CA . GLY A 1 291 ? 8.934 10.413 4.866 1.00 76.94 291 GLY A CA 1
ATOM 2296 C C . GLY A 1 291 ? 10.046 9.569 5.474 1.00 76.94 291 GLY A C 1
ATOM 2297 O O . GLY A 1 291 ? 11.084 9.347 4.852 1.00 76.94 291 GLY A O 1
ATOM 2298 N N . LEU A 1 292 ? 9.793 9.087 6.686 1.00 75.75 292 LEU A N 1
ATOM 2299 C CA . LEU A 1 292 ? 10.672 8.174 7.402 1.00 75.75 292 LEU A CA 1
ATOM 2300 C C . LEU A 1 292 ? 9.832 7.034 7.968 1.00 75.75 292 LEU A C 1
ATOM 2302 O O . LEU A 1 292 ? 8.821 7.281 8.638 1.00 75.75 292 LEU A O 1
ATOM 2306 N N . GLU A 1 293 ? 10.280 5.808 7.736 1.00 77.62 293 GLU A N 1
ATOM 2307 C CA . GLU A 1 293 ? 9.698 4.638 8.375 1.00 77.62 293 GLU A CA 1
ATOM 2308 C C . GLU A 1 293 ? 10.028 4.638 9.871 1.00 77.62 293 GLU A C 1
ATOM 2310 O O . GLU A 1 293 ? 11.110 5.040 10.311 1.00 77.62 293 GLU A O 1
ATOM 2315 N N . ARG A 1 294 ? 9.089 4.179 10.700 1.00 80.19 294 ARG A N 1
ATOM 2316 C CA . ARG A 1 294 ? 9.263 4.189 12.159 1.00 80.19 294 ARG A CA 1
ATOM 2317 C C . ARG A 1 294 ? 9.693 2.825 12.679 1.00 80.19 294 ARG A C 1
ATOM 2319 O O . ARG A 1 294 ? 9.116 1.794 12.356 1.00 80.19 294 ARG A O 1
ATOM 2326 N N . THR A 1 295 ? 10.678 2.835 13.573 1.00 84.94 295 THR A N 1
ATOM 2327 C CA . THR A 1 295 ? 11.041 1.653 14.364 1.00 84.94 295 THR A CA 1
ATOM 2328 C C . THR A 1 295 ? 9.994 1.374 15.442 1.00 84.94 295 THR A C 1
ATOM 2330 O O . THR A 1 295 ? 9.256 2.273 15.848 1.00 84.94 295 THR A O 1
ATOM 2333 N N . GLU A 1 296 ? 9.992 0.156 15.990 1.00 87.75 296 GLU A N 1
ATOM 2334 C CA . GLU A 1 296 ? 9.138 -0.203 17.132 1.00 87.75 296 GLU A CA 1
ATOM 2335 C C . GLU A 1 296 ? 9.302 0.774 18.305 1.00 87.75 296 GLU A C 1
ATOM 2337 O O . GLU A 1 296 ? 8.324 1.239 18.881 1.00 87.75 296 GLU A O 1
ATOM 2342 N N . HIS A 1 297 ? 10.545 1.137 18.630 1.00 87.31 297 HIS A N 1
ATOM 2343 C CA . HIS A 1 297 ? 10.841 2.086 19.705 1.00 87.31 297 HIS A CA 1
ATOM 2344 C C . HIS A 1 297 ? 10.217 3.463 19.451 1.00 87.31 297 HIS A C 1
ATOM 2346 O O . HIS A 1 297 ? 9.675 4.086 20.364 1.00 87.31 297 HIS A O 1
ATOM 2352 N N . SER A 1 298 ? 10.260 3.934 18.199 1.00 84.38 298 SER A N 1
ATOM 2353 C CA . SER A 1 298 ? 9.605 5.183 17.807 1.00 84.38 298 SER A CA 1
ATOM 2354 C C . SER A 1 298 ? 8.084 5.084 17.911 1.00 84.38 298 SER A C 1
ATOM 2356 O O . SER A 1 298 ? 7.455 6.046 18.349 1.00 84.38 298 SER A O 1
ATOM 2358 N N . TRP A 1 299 ? 7.500 3.946 17.528 1.00 88.19 299 TRP A N 1
ATOM 2359 C CA . TRP A 1 299 ? 6.065 3.693 17.659 1.00 88.19 299 TRP A CA 1
ATOM 2360 C C . TRP A 1 299 ? 5.620 3.664 19.122 1.00 88.19 299 TRP A C 1
ATOM 2362 O O . TRP A 1 299 ? 4.659 4.344 19.469 1.00 88.19 299 TRP A O 1
ATOM 2372 N N . ARG A 1 300 ? 6.353 2.966 20.000 1.00 89.69 300 ARG A N 1
ATOM 2373 C CA . ARG A 1 300 ? 6.058 2.909 21.443 1.00 89.69 300 ARG A CA 1
ATOM 2374 C C . ARG A 1 300 ? 6.083 4.290 22.090 1.00 89.69 300 ARG A C 1
ATOM 2376 O O . ARG A 1 300 ? 5.145 4.643 22.795 1.00 89.69 300 ARG A O 1
ATOM 2383 N N . ARG A 1 301 ? 7.102 5.103 21.788 1.00 87.06 301 ARG A N 1
ATOM 2384 C CA . ARG A 1 301 ? 7.180 6.489 22.279 1.00 87.06 301 ARG A CA 1
ATOM 2385 C C . ARG A 1 301 ? 5.996 7.336 21.804 1.00 87.06 301 ARG A C 1
ATOM 2387 O O . ARG A 1 301 ? 5.456 8.118 22.578 1.00 87.06 301 ARG A O 1
ATOM 2394 N N . LEU A 1 302 ? 5.612 7.206 20.533 1.00 85.12 302 LEU A N 1
ATOM 2395 C CA . LEU A 1 302 ? 4.495 7.963 19.965 1.00 85.12 302 LEU A CA 1
ATOM 2396 C C . LEU A 1 302 ? 3.153 7.548 20.582 1.00 85.12 302 LEU A C 1
ATOM 2398 O O . LEU A 1 302 ? 2.326 8.413 20.870 1.00 85.12 302 LEU A O 1
ATOM 2402 N N . ALA A 1 303 ? 2.956 6.249 20.810 1.00 86.56 303 ALA A N 1
ATOM 2403 C CA . ALA A 1 303 ? 1.786 5.718 21.500 1.00 86.56 303 ALA A CA 1
ATOM 2404 C C . ALA A 1 303 ? 1.671 6.302 22.915 1.00 86.56 303 ALA A C 1
ATOM 2406 O O . ALA A 1 303 ? 0.650 6.906 23.239 1.00 86.56 303 ALA A O 1
ATOM 2407 N N . GLU A 1 304 ? 2.750 6.231 23.701 1.00 86.94 304 GLU A N 1
ATOM 2408 C CA . GLU A 1 304 ? 2.803 6.755 25.071 1.00 86.94 304 GLU A CA 1
ATOM 2409 C C . GLU A 1 304 ? 2.451 8.251 25.119 1.00 86.94 304 GLU A C 1
ATOM 2411 O O . GLU A 1 304 ? 1.573 8.672 25.872 1.00 86.94 304 GLU A O 1
ATOM 2416 N N . GLN A 1 305 ? 3.061 9.055 24.243 1.00 84.50 305 GLN A N 1
ATOM 2417 C CA . GLN A 1 305 ? 2.779 10.493 24.126 1.00 84.50 305 GLN A CA 1
ATOM 2418 C C . GLN A 1 305 ? 1.337 10.804 23.700 1.00 84.50 305 GLN A C 1
ATOM 2420 O O . GLN A 1 305 ? 0.856 11.915 23.924 1.00 84.50 305 GLN A O 1
ATOM 2425 N N . SER A 1 306 ? 0.656 9.836 23.087 1.00 82.12 306 SER A N 1
ATOM 2426 C CA . SER A 1 306 ? -0.733 9.941 22.637 1.00 82.12 306 SER A CA 1
ATOM 2427 C C . SER A 1 306 ? -1.724 9.307 23.624 1.00 82.12 306 SER A C 1
ATOM 2429 O O . SER A 1 306 ? -2.912 9.220 23.317 1.00 82.12 306 SER A O 1
ATOM 2431 N N . GLY A 1 307 ? -1.272 8.865 24.806 1.00 84.25 307 GLY A N 1
ATOM 2432 C CA . GLY A 1 307 ? -2.126 8.215 25.807 1.00 84.25 307 GLY A CA 1
ATOM 2433 C C . GLY A 1 307 ? -2.619 6.827 25.384 1.00 84.25 307 GLY A C 1
ATOM 2434 O O . GLY A 1 307 ? -3.735 6.435 25.741 1.00 84.25 307 GLY A O 1
ATOM 2435 N N . LEU A 1 308 ? -1.811 6.122 24.589 1.00 86.69 308 LEU A N 1
ATOM 2436 C CA . LEU A 1 308 ? -2.026 4.761 24.104 1.00 86.69 308 LEU A CA 1
ATOM 2437 C C . LEU A 1 308 ? -0.869 3.859 24.558 1.00 86.69 308 LEU A C 1
ATOM 2439 O O . LEU A 1 308 ? 0.261 4.311 24.735 1.00 86.69 308 LEU A O 1
ATOM 2443 N N . GLU A 1 309 ? -1.133 2.567 24.679 1.00 90.12 309 GLU A N 1
ATOM 2444 C CA . GLU A 1 309 ? -0.136 1.540 24.969 1.00 90.12 309 GLU A CA 1
ATOM 2445 C C . GLU A 1 309 ? -0.141 0.489 23.859 1.00 90.12 309 GLU A C 1
ATOM 2447 O O . GLU A 1 309 ? -1.195 -0.028 23.506 1.00 90.12 309 GLU A O 1
ATOM 2452 N N . ILE A 1 310 ? 1.034 0.154 23.312 1.00 92.38 310 ILE A N 1
ATOM 2453 C CA . ILE A 1 310 ? 1.172 -0.962 22.363 1.00 92.38 310 ILE A CA 1
ATOM 2454 C C . ILE A 1 310 ? 1.176 -2.274 23.149 1.00 92.38 310 ILE A C 1
ATOM 2456 O O . ILE A 1 310 ? 2.203 -2.626 23.742 1.00 92.38 310 ILE A O 1
ATOM 2460 N N . VAL A 1 311 ? 0.062 -3.006 23.099 1.00 93.75 311 VAL A N 1
ATOM 2461 C CA . VAL A 1 311 ? -0.116 -4.277 23.817 1.00 93.75 311 VAL A CA 1
ATOM 2462 C C . VAL A 1 311 ? 0.474 -5.464 23.059 1.00 93.75 311 VAL A C 1
ATOM 2464 O O . VAL A 1 311 ? 0.985 -6.399 23.672 1.00 93.75 311 VAL A O 1
ATOM 2467 N N . ALA A 1 312 ? 0.453 -5.421 21.724 1.00 94.69 312 ALA A N 1
ATOM 2468 C CA . ALA A 1 312 ? 0.957 -6.493 20.876 1.00 94.69 312 ALA A CA 1
ATOM 2469 C C . ALA A 1 312 ? 1.369 -5.981 19.489 1.00 94.69 312 ALA A C 1
ATOM 2471 O O . ALA A 1 312 ? 0.910 -4.941 19.020 1.00 94.69 312 ALA A O 1
ATOM 2472 N N . ILE A 1 313 ? 2.255 -6.731 18.829 1.00 94.50 313 ILE A N 1
ATOM 2473 C CA . ILE A 1 313 ? 2.623 -6.527 17.424 1.00 94.50 313 ILE A CA 1
ATOM 2474 C C . ILE A 1 313 ? 2.511 -7.876 16.713 1.00 94.50 313 ILE A C 1
ATOM 2476 O O . ILE A 1 313 ? 3.299 -8.791 16.961 1.00 94.50 313 ILE A O 1
ATOM 2480 N N . HIS A 1 314 ? 1.525 -8.001 15.831 1.00 94.69 314 HIS A N 1
ATOM 2481 C CA . HIS A 1 314 ? 1.193 -9.237 15.129 1.00 94.69 314 HIS A CA 1
ATOM 2482 C C . HIS A 1 314 ? 1.855 -9.252 13.752 1.00 94.69 314 HIS A C 1
ATOM 2484 O O . HIS A 1 314 ? 1.535 -8.439 12.884 1.00 94.69 314 HIS A O 1
ATOM 2490 N N . SER A 1 315 ? 2.783 -10.186 13.539 1.00 93.06 315 SER A N 1
ATOM 2491 C CA . SER A 1 315 ? 3.339 -10.435 12.204 1.00 93.06 315 SER A CA 1
ATOM 2492 C C . SER A 1 315 ? 2.286 -11.060 11.291 1.00 93.06 315 SER A C 1
ATOM 2494 O O . SER A 1 315 ? 1.516 -11.906 11.736 1.00 93.06 315 SER A O 1
ATOM 2496 N N . MET A 1 316 ? 2.304 -10.690 10.012 1.00 91.88 316 MET A N 1
ATOM 2497 C CA . MET A 1 316 ? 1.350 -11.168 9.011 1.00 91.88 316 MET A CA 1
ATOM 2498 C C . MET A 1 316 ? 2.078 -11.894 7.882 1.00 91.88 316 MET A C 1
ATOM 2500 O O . MET A 1 316 ? 3.114 -11.443 7.386 1.00 91.88 316 MET A O 1
ATOM 2504 N N . ARG A 1 317 ? 1.554 -13.044 7.464 1.00 90.25 317 ARG A N 1
ATOM 2505 C CA . ARG A 1 317 ? 2.124 -13.835 6.373 1.00 90.25 317 ARG A CA 1
ATOM 2506 C C . ARG A 1 317 ? 1.976 -13.086 5.057 1.00 90.25 317 ARG A C 1
ATOM 2508 O O . ARG A 1 317 ? 0.918 -12.546 4.759 1.00 90.25 317 ARG A O 1
ATOM 2515 N N . ASN A 1 318 ? 3.021 -13.120 4.232 1.00 86.50 318 ASN A N 1
ATOM 2516 C CA . ASN A 1 318 ? 3.011 -12.536 2.886 1.00 86.50 318 ASN A CA 1
ATOM 2517 C C . ASN A 1 318 ? 2.575 -11.055 2.842 1.00 86.50 318 ASN A C 1
ATOM 2519 O O . ASN A 1 318 ? 2.126 -10.577 1.803 1.00 86.50 318 ASN A O 1
ATOM 2523 N N . ALA A 1 319 ? 2.729 -10.338 3.954 1.00 87.81 319 ALA A N 1
ATOM 2524 C CA . ALA A 1 319 ? 2.441 -8.923 4.082 1.00 87.81 319 ALA A CA 1
ATOM 2525 C C . ALA A 1 319 ? 3.672 -8.215 4.656 1.00 87.81 319 ALA A C 1
ATOM 2527 O O . ALA A 1 319 ? 4.393 -8.768 5.489 1.00 87.81 319 ALA A O 1
ATOM 2528 N N . TRP A 1 320 ? 3.953 -7.015 4.156 1.00 83.56 320 TRP A N 1
ATOM 2529 C CA . TRP A 1 320 ? 4.985 -6.148 4.714 1.00 83.56 320 TRP A CA 1
ATOM 2530 C C . TRP A 1 320 ? 4.576 -5.513 6.049 1.00 83.56 320 TRP A C 1
ATOM 2532 O O . TRP A 1 320 ? 5.431 -5.482 6.939 1.00 83.56 320 TRP A O 1
ATOM 2542 N N . PRO A 1 321 ? 3.325 -5.036 6.244 1.00 87.56 321 PRO A N 1
ATOM 2543 C CA . PRO A 1 321 ? 2.929 -4.510 7.536 1.00 87.56 321 PRO A CA 1
ATOM 2544 C C . PRO A 1 321 ? 2.763 -5.620 8.577 1.00 87.56 321 PRO A C 1
ATOM 2546 O O . PRO A 1 321 ? 2.504 -6.786 8.274 1.00 87.56 321 PRO A O 1
ATOM 2549 N N . CYS A 1 322 ? 2.875 -5.215 9.833 1.00 91.00 322 CYS A N 1
ATOM 2550 C CA . CYS A 1 322 ? 2.330 -5.920 10.983 1.00 91.00 322 CYS A CA 1
ATOM 2551 C C . CYS A 1 322 ? 1.134 -5.135 11.533 1.00 91.00 322 CYS A C 1
ATOM 2553 O O . CYS A 1 322 ? 1.029 -3.931 11.299 1.00 91.00 322 CYS A O 1
ATOM 2555 N N . ALA A 1 323 ? 0.265 -5.796 12.298 1.00 93.94 323 ALA A N 1
ATOM 2556 C CA . ALA A 1 323 ? -0.723 -5.089 13.112 1.00 93.94 323 ALA A CA 1
ATOM 2557 C C . ALA A 1 323 ? -0.091 -4.703 14.445 1.00 93.94 323 ALA A C 1
ATOM 2559 O O . ALA A 1 323 ? 0.252 -5.569 15.249 1.00 93.94 323 ALA A O 1
ATOM 2560 N N . ILE A 1 324 ? 0.043 -3.406 14.677 1.00 92.94 324 ILE A N 1
ATOM 2561 C CA . ILE A 1 324 ? 0.376 -2.835 15.975 1.00 92.94 324 ILE A CA 1
ATOM 2562 C C . ILE A 1 324 ? -0.955 -2.639 16.706 1.00 92.94 324 ILE A C 1
ATOM 2564 O O . ILE A 1 324 ? -1.774 -1.840 16.258 1.00 92.94 324 ILE A O 1
ATOM 2568 N N . ASP A 1 325 ? -1.186 -3.386 17.783 1.00 93.31 325 ASP A N 1
ATOM 2569 C CA . ASP A 1 325 ? -2.409 -3.308 18.590 1.00 93.31 325 ASP A CA 1
ATOM 2570 C C . ASP A 1 325 ? -2.184 -2.324 19.745 1.00 93.31 325 ASP A C 1
ATOM 2572 O O . ASP A 1 325 ? -1.290 -2.525 20.578 1.00 93.31 325 ASP A O 1
ATOM 2576 N N . LEU A 1 326 ? -2.944 -1.225 19.752 1.00 91.00 326 LEU A N 1
ATOM 2577 C CA . LEU A 1 326 ? -2.821 -0.130 20.708 1.00 91.00 326 LEU A CA 1
ATOM 2578 C C . LEU A 1 326 ? -4.091 0.038 21.532 1.00 91.00 326 LEU A C 1
ATOM 2580 O O . LEU A 1 326 ? -5.182 0.203 20.987 1.00 91.00 326 LEU A O 1
ATOM 2584 N N . TRP A 1 327 ? -3.953 0.065 22.852 1.00 89.25 327 TRP A N 1
ATOM 2585 C CA . TRP A 1 327 ? -5.073 0.236 23.773 1.00 89.25 327 TRP A CA 1
ATOM 2586 C C . TRP A 1 327 ? -5.006 1.613 24.442 1.00 89.25 327 TRP A C 1
ATOM 2588 O O . TRP A 1 327 ? -3.913 2.085 24.762 1.00 89.25 327 TRP A O 1
ATOM 2598 N N . PRO A 1 328 ? -6.142 2.295 24.669 1.00 85.62 328 PRO A N 1
ATOM 2599 C CA . PRO A 1 328 ? -6.176 3.494 25.495 1.00 85.62 328 PRO A CA 1
ATOM 2600 C C . PRO A 1 328 ? -5.689 3.189 26.905 1.00 85.62 328 PRO A C 1
ATOM 2602 O O . PRO A 1 328 ? -6.236 2.320 27.585 1.00 85.62 328 PRO A O 1
ATOM 2605 N N . VAL A 1 329 ? -4.708 3.958 27.369 1.00 81.75 329 VAL A N 1
ATOM 2606 C CA . VAL A 1 329 ? -4.342 3.948 28.784 1.00 81.75 329 VAL A CA 1
ATOM 2607 C C . VAL A 1 329 ? -5.477 4.636 29.547 1.00 81.75 329 VAL A C 1
ATOM 2609 O O . VAL A 1 329 ? -5.943 5.709 29.138 1.00 81.75 329 VAL A O 1
ATOM 2612 N N . GLY A 1 330 ? -5.975 3.983 30.605 1.00 70.31 330 GLY A N 1
ATOM 2613 C CA . GLY A 1 330 ? -7.026 4.527 31.468 1.00 70.31 330 GLY A CA 1
ATOM 2614 C C . GLY A 1 330 ? -6.656 5.917 31.995 1.00 70.31 330 GLY A C 1
ATOM 2615 O O . GLY A 1 330 ? -5.478 6.200 32.203 1.00 70.31 330 GLY A O 1
ATOM 2616 N N . LEU A 1 331 ? -7.661 6.784 32.162 1.00 50.56 331 LEU A N 1
ATOM 2617 C CA . LEU A 1 331 ? -7.496 8.047 32.893 1.00 50.56 331 LEU A CA 1
ATOM 2618 C C . LEU A 1 331 ? -7.341 7.786 34.391 1.00 50.56 331 LEU A C 1
ATOM 2620 O O . LEU A 1 331 ? -8.104 6.933 34.904 1.00 50.56 331 LEU A O 1
#

InterPro domains:
  IPR001077 O-methyltransferase, C-terminal domain [PF00891] (185-307)
  IPR029063 S-adenosyl-L-methionine-dependent methyltransferase superfamily [G3DSA:3.40.50.150] (97-242)
  IPR029063 S-adenosyl-L-methionine-dependent methyltransferase superfamily [G3DSA:3.40.50.150] (243-325)
  IPR029063 S-adenosyl-L-methionine-dependent methyltransferase superfamily [SSF53335] (98-318)

Organism: NCBI:txid1882269

Radius of gyration: 24.63 Å; chains: 1; bounding box: 61×52×78 Å

Sequence (331 aa):
MMKGYFLTIRLTALSSKSIDLLNAIEKLLEPGQLILADHFLDKPTCAFVSRRLAEASGAWGDRLAKVMKVLQNNGIFTFHPSQATCTNNYTFTLLLCDHWTQWHNWVDLYSTRFYDMSRGIPASIQKEASRTPAQIHYDTAQDMFTYFREQGWVGQLHRTLGGGATAQAPGIVTDYPWDELSGEVVMDTIDGGGALIALLMRAHLTMNGGIYDLAHVIEHTVPFFHSRDGQFADLKDRVPRENLIGDPQALEILRNIRQAILPGAGRRLIILESVRLSRYADLNMMVTANGLERTEHSWRRLAEQSGLEIVAIHSMRNAWPCAIDLWPVGL